Protein AF-X0ZGD3-F1 (afdb_monomer)

Organism: NCBI:txid412755

Secondary structure (DSSP, 8-state):
-TTTS-HHHIIIIISTTSEEE--SSSPTTSTTHHHHHHHHHHTT--TT--HHHHHHHHHHHHHHHHHSTTTTTTEEEETTEEEETTEE-EEEEEEESSSTTTHHHHHHHHHHHHHHTT-EEEEEEE-HHHHHHHHHHS-GGG-S-SEE-------S--S--HHHHHHHH-TTTS-STT-SSSS-----HHHHHHHHHHHTT--SSHHHHHHHHHHHHHHHHHH-SS---EEE-------TTTBSSPPP-BTTTBS-HHHHHT--BTTS---------TT-S--SB--SSSTTBT-SHHHHHHHGGGS--SEEE-TTT--EEESS---S-----EEE-TTS-EEE-SPPPTT-------

InterPro domains:
  IPR000914 Solute-binding protein family 5 domain [PF00496] (4-157)
  IPR039424 Solute-binding protein family 5 [PTHR30290] (1-250)

Nearest PDB structures (foldseek):
  7fi3-assembly4_D  TM=8.092E-01  e=1.825E-10  Thermococcus kodakarensis KOD1
  4pfy-assembly1_A  TM=7.200E-01  e=1.233E-07  Thermotoga maritima MSB8
  4gf8-assembly1_A  TM=6.893E-01  e=2.482E-05  Vibrio cholerae O1 biovar El Tor str. N16961
  8j5r-assembly1_A  TM=7.300E-01  e=9.382E-04  Mycobacterium tuberculosis H37Rv
  4wed-assembly1_A  TM=5.949E-01  e=1.488E-03  Sinorhizobium meliloti 1021

Structure (mmCIF, N/CA/C/O backbone):
data_AF-X0ZGD3-F1
#
_entry.id   AF-X0ZGD3-F1
#
loop_
_atom_site.group_PDB
_atom_site.id
_atom_site.type_symbol
_atom_site.label_atom_id
_atom_site.label_alt_id
_atom_site.label_comp_id
_atom_site.label_asym_id
_atom_site.label_entity_id
_atom_site.label_seq_id
_atom_site.pdbx_PDB_ins_code
_atom_site.Cartn_x
_atom_site.Cartn_y
_atom_site.Cartn_z
_atom_site.occupancy
_atom_site.B_iso_or_equiv
_atom_site.auth_seq_id
_atom_site.auth_comp_id
_atom_site.auth_asym_id
_atom_site.auth_atom_id
_atom_site.pdbx_PDB_model_num
ATOM 1 N N . MET A 1 1 ? -9.660 6.842 10.396 1.00 94.81 1 MET A N 1
ATOM 2 C CA . MET A 1 1 ? -8.286 6.270 10.422 1.00 94.81 1 MET A CA 1
ATOM 3 C C . MET A 1 1 ? -7.237 7.169 9.773 1.00 94.81 1 MET A C 1
ATOM 5 O O . MET A 1 1 ? -6.232 7.417 10.426 1.00 94.81 1 MET A O 1
ATOM 9 N N . ASN A 1 2 ? -7.449 7.686 8.551 1.00 95.81 2 ASN A N 1
ATOM 10 C CA . ASN A 1 2 ? -6.503 8.614 7.902 1.00 95.81 2 ASN A 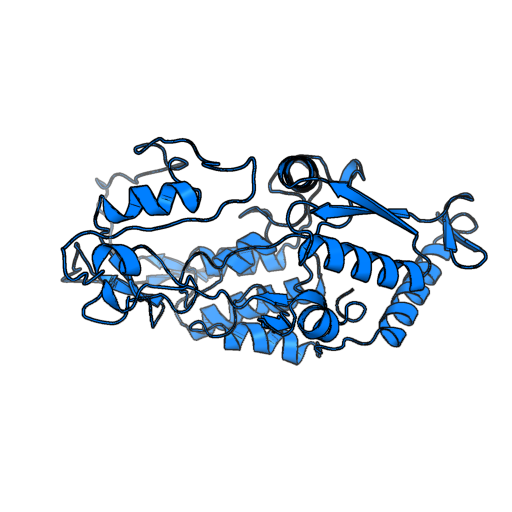CA 1
ATOM 11 C C . ASN A 1 2 ? -6.116 9.818 8.785 1.00 95.81 2 ASN A C 1
ATOM 13 O O . ASN A 1 2 ? -4.933 10.135 8.847 1.00 95.81 2 ASN A O 1
ATOM 17 N N . ASP A 1 3 ? -7.069 10.400 9.521 1.00 97.25 3 ASP A N 1
ATOM 18 C CA . ASP A 1 3 ? -6.809 11.496 10.471 1.00 97.25 3 ASP A CA 1
ATOM 19 C C . ASP A 1 3 ? -6.265 11.018 11.833 1.00 97.25 3 ASP A C 1
ATOM 21 O O . ASP A 1 3 ? -5.647 11.794 12.555 1.00 97.25 3 ASP A O 1
ATOM 25 N N . LEU A 1 4 ? -6.473 9.751 12.207 1.00 98.19 4 LEU A N 1
ATOM 26 C CA . LEU A 1 4 ? -6.062 9.223 13.517 1.00 98.19 4 LEU A CA 1
ATOM 27 C C . LEU A 1 4 ? -4.553 8.940 13.579 1.00 98.19 4 LEU A C 1
ATOM 29 O O . LEU A 1 4 ? -3.938 9.053 14.635 1.00 98.19 4 LEU A O 1
ATOM 33 N N . ILE A 1 5 ? -3.965 8.528 12.455 1.00 98.31 5 ILE A N 1
ATOM 34 C CA . ILE A 1 5 ? -2.565 8.105 12.376 1.00 98.31 5 ILE A CA 1
ATOM 35 C C . ILE A 1 5 ? -1.680 9.316 12.075 1.00 98.31 5 ILE A C 1
ATOM 37 O O . ILE A 1 5 ? -1.737 9.880 10.981 1.00 98.31 5 ILE A O 1
ATOM 41 N N . ASN A 1 6 ? -0.790 9.656 13.008 1.00 98.44 6 ASN A N 1
ATOM 42 C CA . ASN A 1 6 ? 0.257 10.644 12.775 1.00 98.44 6 ASN A CA 1
ATOM 43 C C . ASN A 1 6 ? 1.408 10.000 11.985 1.00 98.44 6 ASN A C 1
ATOM 45 O O . ASN A 1 6 ? 2.307 9.364 12.537 1.00 98.44 6 ASN A O 1
ATOM 49 N N . ARG A 1 7 ? 1.385 10.169 10.664 1.00 98.25 7 ARG A N 1
ATOM 50 C CA . ARG A 1 7 ? 2.413 9.652 9.749 1.00 98.25 7 ARG A CA 1
ATOM 51 C C . ARG A 1 7 ? 3.760 10.321 9.966 1.00 98.25 7 ARG A C 1
ATOM 53 O O . ARG A 1 7 ? 4.791 9.676 9.804 1.00 98.25 7 ARG A O 1
ATOM 60 N N . LYS A 1 8 ? 3.772 11.593 10.371 1.00 98.31 8 LYS A N 1
ATOM 61 C CA . LYS A 1 8 ? 5.008 12.290 10.731 1.00 98.31 8 LYS A CA 1
ATOM 62 C C . LYS A 1 8 ? 5.702 11.620 11.919 1.00 98.31 8 LYS A C 1
ATOM 64 O O . LYS A 1 8 ? 6.906 11.414 11.858 1.00 98.31 8 LYS A O 1
ATOM 69 N N . TYR A 1 9 ? 4.954 11.203 12.940 1.00 98.31 9 TYR A N 1
ATOM 70 C CA . TYR A 1 9 ? 5.490 10.424 14.058 1.00 98.31 9 TYR A CA 1
ATOM 71 C C . TYR A 1 9 ? 6.077 9.089 13.587 1.00 98.31 9 TYR A C 1
ATOM 73 O O . TYR A 1 9 ? 7.189 8.742 13.977 1.00 98.31 9 TYR A O 1
ATOM 81 N N . LEU A 1 10 ? 5.376 8.362 12.706 1.00 98.19 10 LEU A N 1
ATOM 82 C CA . LEU A 1 10 ? 5.909 7.122 12.126 1.00 98.19 10 LEU A CA 1
ATOM 83 C C . LEU A 1 10 ? 7.252 7.365 11.420 1.00 98.19 10 LEU A C 1
ATOM 85 O O . LEU A 1 10 ? 8.207 6.616 11.608 1.00 98.19 10 LEU A O 1
ATOM 89 N N . VAL A 1 11 ? 7.359 8.436 10.638 1.00 97.81 11 VAL A N 1
ATOM 90 C CA . VAL A 1 11 ? 8.597 8.772 9.925 1.00 97.81 11 VAL A CA 1
ATOM 91 C C . VAL A 1 11 ? 9.708 9.190 10.888 1.00 97.81 11 VAL A C 1
ATOM 93 O O . VAL A 1 11 ? 10.813 8.658 10.808 1.00 97.81 11 VAL A O 1
ATOM 96 N N . ASP A 1 12 ? 9.436 10.124 11.795 1.00 97.81 12 ASP A N 1
ATOM 97 C CA . ASP A 1 12 ? 10.457 10.719 12.657 1.00 97.81 12 ASP A CA 1
ATOM 98 C C . ASP A 1 12 ? 10.951 9.728 13.722 1.00 97.81 12 ASP A C 1
ATOM 100 O O . ASP A 1 12 ? 12.156 9.570 13.910 1.00 97.81 12 ASP A O 1
ATOM 104 N N . GLU A 1 13 ? 10.033 9.025 14.390 1.00 97.38 13 GLU A N 1
ATOM 105 C CA . GLU A 1 13 ? 10.332 8.241 15.595 1.00 97.38 13 GLU A CA 1
ATOM 106 C C . GLU A 1 13 ? 10.502 6.743 15.314 1.00 97.38 13 GLU A C 1
ATOM 108 O O . GLU A 1 13 ? 11.267 6.063 16.003 1.00 97.38 13 GLU A O 1
ATOM 113 N N . ILE A 1 14 ? 9.805 6.206 14.305 1.00 96.56 14 ILE A N 1
ATOM 114 C CA . ILE A 1 14 ? 9.881 4.775 13.966 1.00 96.56 14 ILE A CA 1
ATOM 115 C C . ILE A 1 14 ? 10.899 4.541 12.850 1.00 96.56 14 ILE A C 1
ATOM 117 O O . ILE A 1 14 ? 11.786 3.704 13.011 1.00 96.56 14 ILE A O 1
ATOM 121 N N . LEU A 1 15 ? 10.837 5.316 11.762 1.00 95.50 15 LEU A N 1
ATOM 122 C CA . LEU A 1 15 ? 11.812 5.227 10.667 1.00 95.50 15 LEU A CA 1
ATOM 123 C C . LEU A 1 15 ? 13.090 6.047 10.914 1.00 95.50 15 LEU A C 1
ATOM 125 O O . LEU A 1 15 ? 14.025 5.967 10.119 1.00 95.50 15 LEU A O 1
ATOM 129 N N . GLY A 1 16 ? 13.160 6.854 11.979 1.00 95.06 16 GLY A N 1
ATOM 130 C CA . GLY A 1 16 ? 14.332 7.689 12.270 1.00 95.06 16 GLY A CA 1
ATOM 131 C C . GLY A 1 16 ? 14.626 8.729 11.180 1.00 95.06 16 GLY A C 1
ATOM 132 O O . GLY A 1 16 ? 15.786 9.067 10.943 1.00 95.06 16 GLY A O 1
ATOM 133 N N . GLY A 1 17 ? 13.593 9.181 10.464 1.00 94.19 17 GLY A N 1
ATOM 134 C CA . GLY A 1 17 ? 13.687 10.092 9.321 1.00 94.19 17 GLY A CA 1
ATOM 135 C C . GLY A 1 17 ? 14.036 9.428 7.982 1.00 94.19 17 GLY A C 1
ATOM 136 O O . GLY A 1 17 ? 14.151 10.124 6.972 1.00 94.19 17 GLY A O 1
ATOM 137 N N . ALA A 1 18 ? 14.199 8.101 7.929 1.00 92.50 18 ALA A N 1
ATOM 138 C CA . ALA A 1 18 ? 14.537 7.359 6.711 1.00 92.50 18 ALA A CA 1
ATOM 139 C C . ALA A 1 18 ? 13.309 7.085 5.821 1.00 92.50 18 ALA A C 1
ATOM 141 O O . ALA A 1 18 ? 12.928 5.939 5.582 1.00 92.50 18 ALA A O 1
ATOM 142 N N . GLY A 1 19 ? 12.678 8.142 5.313 1.00 93.56 19 GLY A N 1
ATOM 143 C CA . GLY A 1 19 ? 11.489 8.024 4.472 1.00 93.56 19 GLY A CA 1
ATOM 144 C C . GLY A 1 19 ? 10.630 9.278 4.499 1.00 93.56 19 GLY A C 1
ATOM 145 O O . GLY A 1 19 ? 11.130 10.382 4.713 1.00 93.56 19 GLY A O 1
ATOM 146 N N . GLY A 1 20 ? 9.329 9.105 4.295 1.00 96.06 20 GLY A N 1
ATOM 147 C CA . GLY A 1 20 ? 8.357 10.187 4.402 1.00 96.06 20 GLY A CA 1
ATOM 148 C C . GLY A 1 20 ? 6.919 9.682 4.519 1.00 96.06 20 GLY A C 1
ATOM 149 O O . GLY A 1 20 ? 6.667 8.480 4.393 1.00 96.06 20 GLY A O 1
ATOM 150 N N . PRO A 1 21 ? 5.963 10.585 4.801 1.00 96.81 21 PRO A N 1
ATOM 151 C CA . PRO A 1 21 ? 4.560 10.216 4.914 1.00 96.81 21 PRO A CA 1
ATOM 152 C C . PRO A 1 21 ? 4.040 9.743 3.554 1.00 96.81 21 PRO A C 1
ATOM 154 O O . PRO A 1 21 ? 4.312 10.367 2.527 1.00 96.81 21 PRO A O 1
ATOM 157 N N . ALA A 1 22 ? 3.282 8.648 3.551 1.00 96.44 22 ALA A N 1
ATOM 158 C CA . ALA A 1 22 ? 2.610 8.145 2.357 1.00 96.44 22 ALA A CA 1
ATOM 159 C C . ALA A 1 22 ? 1.097 8.305 2.500 1.00 96.44 22 ALA A C 1
ATOM 161 O O . ALA A 1 22 ? 0.535 8.041 3.561 1.00 96.44 22 ALA A O 1
ATOM 162 N N . PHE A 1 23 ? 0.450 8.717 1.413 1.00 96.25 23 PHE A N 1
ATOM 163 C CA . PHE A 1 23 ? -0.996 8.951 1.363 1.00 96.25 23 PHE A CA 1
ATOM 164 C C . PHE A 1 23 ? -1.698 8.162 0.258 1.00 96.25 23 PHE A C 1
ATOM 166 O O . PHE A 1 23 ? -2.920 8.072 0.250 1.00 96.25 23 PHE A O 1
ATOM 173 N N . THR A 1 24 ? -0.927 7.607 -0.674 1.00 95.75 24 THR A N 1
ATOM 174 C CA . THR A 1 24 ? -1.410 6.842 -1.823 1.00 95.75 24 THR A CA 1
ATOM 175 C C . THR A 1 24 ? -0.504 5.629 -2.035 1.00 95.75 24 THR A C 1
ATOM 177 O O . THR A 1 24 ? 0.558 5.528 -1.414 1.00 95.75 24 THR A O 1
ATOM 180 N N . MET A 1 25 ? -0.904 4.730 -2.935 1.00 93.38 25 MET A N 1
ATOM 181 C CA . MET A 1 25 ? -0.081 3.601 -3.386 1.00 93.38 25 MET A CA 1
ATOM 182 C C . MET A 1 25 ? 1.178 4.033 -4.140 1.00 93.38 25 MET A C 1
ATOM 184 O O . MET A 1 25 ? 2.123 3.257 -4.260 1.00 93.38 25 MET A O 1
ATOM 188 N N . ALA A 1 26 ? 1.174 5.241 -4.705 1.00 92.56 26 ALA A N 1
ATOM 189 C CA . ALA A 1 26 ? 2.177 5.663 -5.660 1.00 92.56 26 ALA A CA 1
ATOM 190 C C . ALA A 1 26 ? 3.455 6.091 -4.932 1.00 92.56 26 ALA A C 1
ATOM 192 O O . ALA A 1 26 ? 3.471 7.074 -4.186 1.00 92.56 26 ALA A O 1
ATOM 193 N N . THR A 1 27 ? 4.553 5.372 -5.174 1.00 89.69 27 THR A N 1
ATOM 194 C CA . THR A 1 27 ? 5.845 5.683 -4.554 1.00 89.69 27 THR A CA 1
ATOM 195 C C . THR A 1 27 ? 6.327 7.076 -4.987 1.00 89.69 27 THR A C 1
ATOM 197 O O . THR A 1 27 ? 6.485 7.337 -6.188 1.00 89.69 27 THR A O 1
ATOM 200 N N . PRO A 1 28 ? 6.582 8.001 -4.044 1.00 88.12 28 PRO A N 1
ATOM 201 C CA . PRO A 1 28 ? 7.037 9.343 -4.388 1.00 88.12 28 PRO A CA 1
ATOM 202 C C . PRO A 1 28 ? 8.356 9.340 -5.170 1.00 88.12 28 PRO A C 1
ATOM 204 O O . PRO A 1 28 ? 9.235 8.520 -4.930 1.00 88.12 28 PRO A O 1
ATOM 207 N N . GLY A 1 29 ? 8.502 10.285 -6.101 1.00 87.44 29 GLY A N 1
ATOM 208 C CA . GLY A 1 29 ? 9.737 10.479 -6.873 1.00 87.44 29 GLY A CA 1
ATOM 209 C C . GLY A 1 29 ? 9.835 9.673 -8.171 1.00 87.44 29 GLY A C 1
ATOM 210 O O . GLY A 1 29 ? 10.734 9.936 -8.968 1.00 87.44 29 GLY A O 1
ATOM 211 N N . GLN A 1 30 ? 8.905 8.751 -8.425 1.00 90.81 30 GLN A N 1
ATOM 212 C CA . GLN A 1 30 ? 8.792 8.078 -9.719 1.00 90.81 30 GLN A CA 1
ATOM 213 C C . GLN A 1 30 ? 8.034 8.932 -10.758 1.00 90.81 30 GLN A C 1
ATOM 215 O O . GLN A 1 30 ? 7.273 9.835 -10.384 1.00 90.81 30 GLN A O 1
ATOM 220 N N . PRO A 1 31 ? 8.216 8.677 -12.068 1.00 91.25 31 PRO A N 1
ATOM 221 C CA . PRO A 1 31 ? 7.446 9.348 -13.113 1.00 91.25 31 PRO A CA 1
ATOM 222 C C . PRO A 1 31 ? 5.927 9.259 -12.867 1.00 91.25 31 PRO A C 1
ATOM 224 O O . PRO A 1 31 ? 5.410 8.243 -12.421 1.00 91.25 31 PRO A O 1
ATOM 227 N N . GLY A 1 32 ? 5.196 10.350 -13.108 1.00 91.12 32 GLY A N 1
ATOM 228 C CA . GLY A 1 32 ? 3.731 10.389 -12.974 1.00 91.12 32 GLY A CA 1
ATOM 229 C C . GLY A 1 32 ? 3.169 10.380 -11.541 1.00 91.12 32 GLY A C 1
ATOM 230 O O . GLY A 1 32 ? 2.047 10.847 -11.341 1.00 91.12 32 GLY A O 1
ATOM 231 N N . THR A 1 33 ? 3.926 9.959 -10.517 1.00 93.38 33 THR A N 1
ATOM 232 C CA . THR A 1 33 ? 3.358 9.711 -9.172 1.00 93.38 33 THR A CA 1
ATOM 233 C C . THR A 1 33 ? 2.843 10.952 -8.452 1.00 93.38 33 THR A C 1
ATOM 235 O O . THR A 1 33 ? 1.947 10.866 -7.612 1.00 93.38 33 THR A O 1
ATOM 238 N N . TYR A 1 34 ? 3.331 12.137 -8.827 1.00 94.31 34 TYR A N 1
ATOM 239 C CA . TYR A 1 34 ? 2.827 13.398 -8.287 1.00 94.31 34 TYR A CA 1
ATOM 240 C C . TYR A 1 34 ? 1.321 13.590 -8.540 1.00 94.31 34 TYR A C 1
ATOM 242 O O . TYR A 1 34 ? 0.650 14.157 -7.682 1.00 94.31 34 TYR A O 1
ATOM 250 N N . LYS A 1 35 ? 0.773 13.094 -9.663 1.00 96.44 35 LYS A N 1
ATOM 251 C CA . LYS A 1 35 ? -0.656 13.231 -9.998 1.00 96.44 35 LYS A CA 1
ATOM 252 C C . LYS A 1 35 ? -1.545 12.473 -9.008 1.00 96.44 35 LYS A C 1
ATOM 254 O O . LYS A 1 35 ? -2.525 13.033 -8.529 1.00 96.44 35 LYS A O 1
ATOM 259 N N . TYR A 1 36 ? -1.149 11.261 -8.620 1.00 96.50 36 TYR A N 1
ATOM 260 C CA . TYR A 1 36 ? -1.841 10.483 -7.586 1.00 96.50 36 TYR A CA 1
ATOM 261 C C . TYR A 1 36 ? -1.772 11.179 -6.222 1.00 96.50 36 TYR A C 1
ATOM 263 O O . TYR A 1 36 ? -2.783 11.329 -5.541 1.00 96.50 36 TYR A O 1
ATOM 271 N N . ASN A 1 37 ? -0.604 11.711 -5.849 1.00 95.00 37 ASN A N 1
ATOM 272 C CA . ASN A 1 37 ? -0.444 12.433 -4.583 1.00 95.00 37 ASN A CA 1
ATOM 273 C C . ASN A 1 37 ? -1.279 13.725 -4.509 1.00 95.00 37 ASN A C 1
ATOM 275 O O . ASN A 1 37 ? -1.707 14.120 -3.424 1.00 95.00 37 ASN A O 1
ATOM 279 N N . LEU A 1 38 ? -1.582 14.363 -5.646 1.00 96.38 38 LEU A N 1
ATOM 280 C CA . LEU A 1 38 ? -2.517 15.492 -5.683 1.00 96.38 38 LEU A CA 1
ATOM 281 C C . LEU A 1 38 ? -3.950 15.089 -5.299 1.00 96.38 38 LEU A C 1
ATOM 283 O O . LEU A 1 38 ? -4.685 15.938 -4.801 1.00 96.38 38 LEU A O 1
ATOM 287 N N . VAL A 1 39 ? -4.355 13.827 -5.481 1.00 97.69 39 VAL A N 1
ATOM 288 C CA . VAL A 1 39 ? -5.668 13.335 -5.027 1.00 97.69 39 VAL A CA 1
ATOM 289 C C . VAL A 1 39 ? -5.758 13.410 -3.505 1.00 97.69 39 VAL A C 1
ATOM 291 O O . VAL A 1 39 ? -6.627 14.102 -2.982 1.00 97.69 39 VAL A O 1
ATOM 294 N N . ALA A 1 40 ? -4.793 12.821 -2.796 1.00 95.81 40 ALA A N 1
ATOM 295 C CA . ALA A 1 40 ? -4.717 12.907 -1.338 1.00 95.81 40 ALA A CA 1
ATOM 296 C C . ALA A 1 40 ? -4.653 14.357 -0.821 1.00 95.81 40 ALA A C 1
ATOM 298 O O . ALA A 1 40 ? -5.318 14.697 0.158 1.00 95.81 40 ALA A O 1
ATOM 299 N N . ASN A 1 41 ? -3.912 15.237 -1.508 1.00 94.50 41 ASN A N 1
ATOM 300 C CA . ASN A 1 41 ? -3.855 16.657 -1.149 1.00 94.50 41 ASN A CA 1
ATOM 301 C C . ASN A 1 41 ? -5.224 17.347 -1.279 1.00 94.50 41 ASN A C 1
ATOM 303 O O . ASN A 1 41 ? -5.577 18.157 -0.424 1.00 94.50 41 ASN A O 1
ATOM 307 N N . ARG A 1 42 ? -6.009 17.032 -2.322 1.00 96.75 42 ARG A N 1
ATOM 308 C CA . ARG A 1 42 ? -7.375 17.565 -2.495 1.00 96.75 42 ARG A CA 1
ATOM 309 C C . ARG A 1 42 ? -8.328 17.079 -1.402 1.00 96.75 42 ARG A C 1
ATOM 311 O O . ARG A 1 42 ? -9.204 17.838 -1.003 1.00 96.75 42 ARG A O 1
ATOM 318 N N . LEU A 1 43 ? -8.125 15.860 -0.899 1.00 96.50 43 LEU A N 1
ATOM 319 C CA . LEU A 1 43 ? -8.872 15.301 0.234 1.00 96.50 43 LEU A CA 1
ATOM 320 C C . LEU A 1 43 ? -8.435 15.875 1.593 1.00 96.50 43 LEU A C 1
ATOM 322 O O . LEU A 1 43 ? -9.056 15.583 2.611 1.00 96.50 43 LEU A O 1
ATOM 326 N N . GLY A 1 44 ? -7.396 16.716 1.623 1.00 95.56 44 GLY A N 1
ATOM 327 C CA . GLY A 1 44 ? -6.958 17.416 2.829 1.00 95.56 44 GLY A CA 1
ATOM 328 C C . GLY A 1 44 ? -6.131 16.565 3.791 1.00 95.56 44 GLY A C 1
ATOM 329 O O . GLY A 1 44 ? -6.018 16.927 4.961 1.00 95.56 44 GLY A O 1
ATOM 330 N N . PHE A 1 45 ? -5.544 15.456 3.330 1.00 96.38 45 PHE A N 1
ATOM 331 C CA . PHE A 1 45 ? -4.678 14.637 4.176 1.00 96.38 45 PHE A CA 1
ATOM 332 C C . PHE A 1 45 ? -3.418 15.404 4.589 1.00 96.38 45 PHE A C 1
ATOM 334 O O . PHE A 1 45 ? -2.772 16.067 3.774 1.00 96.38 45 PHE A O 1
ATOM 341 N N . THR A 1 46 ? -3.045 15.283 5.862 1.00 97.06 46 THR A N 1
ATOM 342 C CA . THR A 1 46 ? -1.850 15.914 6.433 1.00 97.06 46 THR A CA 1
ATOM 343 C C . THR A 1 46 ? -0.921 14.866 7.050 1.00 97.06 46 THR A C 1
ATOM 345 O O . THR A 1 46 ? -1.383 13.807 7.487 1.00 97.06 46 THR A O 1
ATOM 348 N N . PRO A 1 47 ? 0.400 15.122 7.114 1.00 97.75 47 PRO A N 1
ATOM 349 C CA . PRO A 1 47 ? 1.339 14.198 7.750 1.00 97.75 47 PRO A CA 1
ATOM 350 C C . PRO A 1 47 ? 1.025 13.927 9.224 1.00 97.75 47 PRO A C 1
ATOM 352 O O . PRO A 1 47 ? 1.191 12.806 9.693 1.00 97.75 47 PRO A O 1
ATOM 355 N N . GLU A 1 48 ? 0.571 14.933 9.963 1.00 98.00 48 GLU A N 1
ATOM 356 C CA . GLU A 1 48 ? 0.279 14.830 11.392 1.00 98.00 48 GLU A CA 1
ATOM 357 C C . GLU A 1 48 ? -1.100 14.225 11.687 1.00 98.00 48 GLU A C 1
ATOM 359 O O . GLU A 1 48 ? -1.343 13.797 12.817 1.00 98.00 48 GLU A O 1
ATOM 364 N N . GLY A 1 49 ? -1.992 14.187 10.691 1.00 96.81 49 GLY A N 1
ATOM 365 C CA . GLY A 1 49 ? -3.405 13.888 10.894 1.00 96.81 49 GLY A CA 1
ATOM 366 C C . GLY A 1 49 ? -4.091 14.926 11.791 1.00 96.81 49 GLY A C 1
ATOM 367 O O . GLY A 1 49 ? -3.638 16.064 11.947 1.00 96.81 49 GLY A O 1
ATOM 368 N N . ASN A 1 50 ? -5.203 14.526 12.399 1.00 97.94 50 ASN A N 1
ATOM 369 C CA . ASN A 1 50 ? -5.920 15.281 13.417 1.00 97.94 50 ASN A CA 1
ATOM 370 C C . ASN A 1 50 ? -6.557 14.307 14.422 1.00 97.94 50 ASN A C 1
ATOM 372 O O . ASN A 1 50 ? -7.738 13.982 14.324 1.00 97.94 50 ASN A O 1
ATOM 376 N N . GLU A 1 51 ? -5.764 13.850 15.401 1.00 98.00 51 GLU A N 1
ATOM 377 C CA . GLU A 1 51 ? -6.190 12.856 16.403 1.00 98.00 51 GLU A CA 1
ATOM 378 C C . GLU A 1 51 ? -7.491 13.257 17.105 1.00 98.00 51 GLU A C 1
ATOM 380 O O . GLU A 1 51 ? -8.387 12.431 17.258 1.00 98.00 51 GLU A O 1
ATOM 385 N N . LYS A 1 52 ? -7.613 14.527 17.509 1.00 98.25 52 LYS A N 1
ATOM 386 C CA . LYS A 1 52 ? -8.799 15.013 18.219 1.00 98.25 52 LYS A CA 1
ATOM 387 C C . LYS A 1 52 ? -10.050 14.853 17.356 1.00 98.25 52 LYS A C 1
ATOM 389 O O . LYS A 1 52 ? -11.011 14.240 17.806 1.00 98.25 52 LYS A O 1
ATOM 394 N N . LYS A 1 53 ? -10.003 15.365 16.124 1.00 97.94 53 LYS A N 1
ATOM 395 C CA . LYS A 1 53 ? -11.105 15.248 15.165 1.00 97.94 53 LYS A CA 1
ATOM 396 C C . LYS A 1 53 ? -11.426 13.779 14.880 1.00 97.94 53 LYS A C 1
ATOM 398 O O . LYS A 1 53 ? -12.585 13.399 14.906 1.00 97.94 53 LYS A O 1
ATOM 403 N N . ALA A 1 54 ? -10.410 12.940 14.681 1.00 98.12 54 ALA A N 1
ATOM 404 C CA . ALA A 1 54 ? -10.613 11.521 14.412 1.00 98.12 54 ALA A CA 1
ATOM 405 C C . ALA A 1 54 ? -11.293 10.788 15.581 1.00 98.12 54 ALA A C 1
ATOM 407 O O . ALA A 1 54 ? -12.156 9.947 15.353 1.00 98.12 54 ALA A O 1
ATOM 408 N N . ILE A 1 55 ? -10.924 11.093 16.831 1.00 98.38 55 ILE A N 1
ATOM 409 C CA . ILE A 1 55 ? -11.575 10.524 18.021 1.00 98.38 55 ILE A CA 1
ATOM 410 C C . ILE A 1 55 ? -13.021 11.020 18.143 1.00 98.38 55 ILE A C 1
ATOM 412 O O . ILE A 1 55 ? -13.897 10.228 18.495 1.00 98.38 55 ILE A O 1
ATOM 416 N N . GLU A 1 56 ? -13.273 12.300 17.856 1.00 98.19 56 GLU A N 1
ATOM 417 C CA . GLU A 1 56 ? -14.623 12.877 17.820 1.00 98.19 56 GLU A CA 1
ATOM 418 C C . GLU A 1 56 ? -15.491 12.153 16.776 1.00 98.19 56 GLU A C 1
ATOM 420 O O . GLU A 1 56 ? -16.515 11.587 17.147 1.00 98.19 56 GLU A O 1
ATOM 425 N N . GLU A 1 57 ? -15.027 12.027 15.530 1.00 98.06 57 GLU A N 1
ATOM 426 C CA . GLU A 1 57 ? -15.744 11.332 14.447 1.00 98.06 57 GLU A CA 1
ATOM 427 C C . GLU A 1 57 ? -15.981 9.839 14.745 1.00 98.06 57 GLU A C 1
ATOM 429 O O . GLU A 1 57 ? -17.073 9.324 14.512 1.00 98.06 57 GLU A O 1
ATOM 434 N N . ILE A 1 58 ? -14.995 9.124 15.307 1.00 97.81 58 ILE A N 1
ATOM 435 C CA . ILE A 1 58 ? -15.182 7.720 15.725 1.00 97.81 58 ILE A CA 1
ATOM 436 C C . ILE A 1 58 ? -16.237 7.624 16.834 1.00 97.81 58 ILE A C 1
ATOM 438 O O . ILE A 1 58 ? -17.047 6.697 16.854 1.00 97.81 58 ILE A O 1
ATOM 442 N N . THR A 1 59 ? -16.227 8.570 17.774 1.00 97.00 59 THR A N 1
ATOM 443 C CA . THR A 1 59 ? -17.196 8.602 18.874 1.00 97.00 59 THR A CA 1
ATOM 444 C C . THR A 1 59 ? -18.603 8.870 18.353 1.00 97.00 59 THR A C 1
ATOM 446 O O . THR A 1 59 ? -19.528 8.178 18.772 1.00 97.00 59 THR A O 1
ATOM 449 N N . GLU A 1 60 ? -18.763 9.825 17.437 1.00 98.06 60 GLU A N 1
ATOM 450 C CA . GLU A 1 60 ? -20.035 10.134 16.777 1.00 98.06 60 GLU A CA 1
ATOM 451 C C . GLU A 1 60 ? -20.561 8.919 16.005 1.00 98.06 60 GLU A C 1
ATOM 453 O O . GLU A 1 60 ? -21.690 8.495 16.242 1.00 98.06 60 GLU A O 1
ATOM 458 N N . ALA A 1 61 ? -19.722 8.261 15.200 1.00 97.62 61 ALA A N 1
ATOM 459 C CA . ALA A 1 61 ? -20.110 7.057 14.463 1.00 97.62 61 ALA A CA 1
ATOM 460 C C . ALA A 1 61 ? -20.575 5.914 15.390 1.00 97.62 61 ALA A C 1
ATOM 462 O O . ALA A 1 61 ? -21.557 5.227 15.107 1.00 97.62 61 ALA A O 1
ATOM 463 N N . LEU A 1 62 ? -19.909 5.713 16.532 1.00 97.56 62 LEU A N 1
ATOM 464 C CA . LEU A 1 62 ? -20.319 4.706 17.518 1.00 97.56 62 LEU A CA 1
ATOM 465 C C . LEU A 1 62 ? -21.602 5.094 18.263 1.00 97.56 62 LEU A C 1
ATOM 467 O O . LEU A 1 62 ? -22.379 4.213 18.629 1.00 97.56 62 LEU A O 1
ATOM 471 N N . GLN A 1 63 ? -21.853 6.387 18.473 1.00 97.06 63 GLN A N 1
ATOM 472 C CA . GLN A 1 63 ? -23.118 6.879 19.025 1.00 97.06 63 GLN A CA 1
ATOM 473 C C . GLN A 1 63 ? -24.275 6.686 18.042 1.00 97.06 63 GLN A C 1
ATOM 475 O O . GLN A 1 63 ? -25.344 6.236 18.454 1.00 97.06 63 GLN A O 1
ATOM 480 N N . GLU A 1 64 ? -24.059 6.978 16.760 1.00 98.06 64 GLU A N 1
ATOM 481 C CA . GLU A 1 64 ? -25.030 6.722 15.694 1.00 98.06 64 GLU A CA 1
ATOM 482 C C . GLU A 1 64 ? -25.354 5.229 15.598 1.00 98.06 64 GLU A C 1
ATOM 484 O O . GLU A 1 64 ? -26.526 4.851 15.628 1.00 98.06 64 GLU A O 1
ATOM 489 N N . ALA A 1 65 ? -24.331 4.369 15.600 1.00 97.62 65 ALA A N 1
ATOM 490 C CA . ALA A 1 65 ? -24.513 2.922 15.645 1.00 97.62 65 ALA A CA 1
ATOM 491 C C . ALA A 1 65 ? -25.284 2.478 16.900 1.00 97.62 65 ALA A C 1
ATOM 493 O O . ALA A 1 65 ? -26.220 1.689 16.806 1.00 97.62 65 ALA A O 1
ATOM 494 N N . ALA A 1 66 ? -24.960 3.014 18.079 1.00 97.50 66 ALA A N 1
ATOM 495 C CA . ALA A 1 66 ? -25.650 2.682 19.328 1.00 97.50 66 ALA A CA 1
ATOM 496 C C . ALA A 1 66 ? -27.130 3.113 19.352 1.00 97.50 66 ALA A C 1
ATOM 498 O O . ALA A 1 66 ? -27.912 2.578 20.143 1.00 97.50 66 ALA A O 1
ATOM 499 N N . ALA A 1 67 ? -27.519 4.073 18.509 1.00 97.19 67 ALA A N 1
ATOM 500 C CA . ALA A 1 67 ? -28.898 4.525 18.363 1.00 97.19 67 ALA A CA 1
ATOM 501 C C . ALA A 1 67 ? -29.742 3.628 17.438 1.00 97.19 67 ALA A C 1
ATOM 503 O O . ALA A 1 67 ? -30.970 3.754 17.440 1.00 97.19 67 ALA A O 1
ATOM 504 N N . LEU A 1 68 ? -29.119 2.723 16.672 1.00 98.00 68 LEU A N 1
ATOM 505 C CA . LEU A 1 68 ? -29.838 1.772 15.826 1.00 98.00 68 LEU A CA 1
ATOM 506 C C . LEU A 1 68 ? -30.692 0.820 16.688 1.00 98.00 68 LEU A C 1
ATOM 508 O O . LEU A 1 68 ? -30.201 0.325 17.709 1.00 98.00 68 LEU A O 1
ATOM 512 N N . PRO A 1 69 ? -31.953 0.526 16.304 1.00 97.50 69 PRO A N 1
ATOM 513 C CA . PRO A 1 69 ? -32.861 -0.307 17.100 1.00 97.50 69 PRO A CA 1
ATOM 514 C C . PRO A 1 69 ? -32.278 -1.664 17.526 1.00 97.50 69 PRO A C 1
ATOM 516 O O . PRO A 1 69 ? -32.537 -2.137 18.629 1.00 97.50 69 PRO A O 1
ATOM 519 N N . GLU A 1 70 ? -31.475 -2.286 16.667 1.00 96.81 70 GLU A N 1
ATOM 520 C CA . GLU A 1 70 ? -30.834 -3.585 16.879 1.00 96.81 70 GLU A CA 1
ATOM 521 C C . GLU A 1 70 ? -29.631 -3.554 17.843 1.00 96.81 70 GLU A C 1
ATOM 523 O O . GLU A 1 70 ? -29.260 -4.596 18.400 1.00 96.81 70 GLU A O 1
ATOM 528 N N . LEU A 1 71 ? -29.034 -2.374 18.056 1.00 97.31 71 LEU A N 1
ATOM 529 C CA . LEU A 1 71 ? -27.880 -2.147 18.934 1.00 97.31 71 LEU A CA 1
ATOM 530 C C . LEU A 1 71 ? -28.243 -1.384 20.213 1.00 97.31 71 LEU A C 1
ATOM 532 O O . LEU A 1 71 ? -27.429 -1.321 21.140 1.00 97.31 71 LEU A O 1
ATOM 536 N N . GLN A 1 72 ? -29.459 -0.842 20.302 1.00 95.44 72 GLN A N 1
ATOM 537 C CA . GLN A 1 72 ? -29.896 -0.029 21.428 1.00 95.44 72 GLN A CA 1
ATOM 538 C C . GLN A 1 72 ? -29.781 -0.788 22.760 1.00 95.44 72 GLN A C 1
ATOM 540 O O . GLN A 1 72 ? -30.360 -1.855 22.958 1.00 95.44 72 GLN A O 1
ATOM 545 N N . GLY A 1 73 ? -29.011 -0.224 23.695 1.00 94.81 73 GLY A N 1
ATOM 546 C CA . GLY A 1 73 ? -28.739 -0.826 25.007 1.00 94.81 73 GLY A CA 1
ATOM 547 C C . GLY A 1 73 ? -27.722 -1.974 24.991 1.00 94.81 73 GLY A C 1
ATOM 548 O O . GLY A 1 73 ? -27.283 -2.392 26.061 1.00 94.81 73 GLY A O 1
ATOM 549 N N . ARG A 1 74 ? -27.317 -2.443 23.805 1.00 97.62 74 ARG A N 1
ATOM 550 C CA . ARG A 1 74 ? -26.279 -3.461 23.605 1.00 97.62 74 ARG A CA 1
ATOM 551 C C . ARG A 1 74 ? -24.925 -2.818 23.359 1.00 97.62 74 ARG A C 1
ATOM 553 O O . ARG A 1 74 ? -23.970 -3.202 24.021 1.00 97.62 74 ARG A O 1
ATOM 560 N N . LEU A 1 75 ? -24.859 -1.828 22.463 1.00 98.12 75 LEU A N 1
ATOM 561 C CA . LEU A 1 75 ? -23.679 -0.994 22.242 1.00 98.12 75 LEU A CA 1
ATOM 562 C C . LEU A 1 75 ? -23.750 0.241 23.144 1.00 98.12 75 LEU A C 1
ATOM 564 O O . LEU A 1 75 ? -24.578 1.127 22.945 1.00 98.12 75 LEU A O 1
ATOM 568 N N . VAL A 1 76 ? -22.899 0.301 24.163 1.00 97.38 76 VAL A N 1
ATOM 569 C CA . VAL A 1 76 ? -22.915 1.370 25.168 1.00 97.38 76 VAL A CA 1
ATOM 570 C C . VAL A 1 76 ? -21.505 1.786 25.559 1.00 97.38 76 VAL A C 1
ATOM 572 O O . VAL A 1 76 ? -20.604 0.959 25.680 1.00 97.38 76 VAL A O 1
ATOM 575 N N . LYS A 1 77 ? -21.308 3.080 25.817 1.00 96.19 77 LYS A N 1
ATOM 576 C CA . LYS A 1 77 ? -20.062 3.573 26.406 1.00 96.19 77 LYS A CA 1
ATOM 577 C C . LYS A 1 77 ? -20.048 3.272 27.907 1.00 96.19 77 LYS A C 1
ATOM 579 O O . LYS A 1 77 ? -20.939 3.714 28.631 1.00 96.19 77 LYS A O 1
ATOM 584 N N . GLN A 1 78 ? -19.037 2.549 28.386 1.00 93.81 78 GLN A N 1
ATOM 585 C CA . GLN A 1 78 ? -18.849 2.233 29.804 1.00 93.81 78 GLN A CA 1
ATOM 586 C C . GLN A 1 78 ? -17.389 2.459 30.207 1.00 93.81 78 GLN A C 1
ATOM 588 O O . GLN A 1 78 ? -16.483 1.728 29.808 1.00 93.81 78 GLN A O 1
ATOM 593 N N . GLY A 1 79 ? -17.158 3.487 31.025 1.00 92.19 79 GLY A N 1
ATOM 594 C CA . GLY A 1 79 ? -15.803 3.925 31.350 1.00 92.19 79 GLY A CA 1
ATOM 595 C C . GLY A 1 79 ? -15.054 4.363 30.090 1.00 92.19 79 GLY A C 1
ATOM 596 O O . GLY A 1 79 ? -15.571 5.142 29.289 1.00 92.19 79 GLY A O 1
ATOM 597 N N . GLU A 1 80 ? -13.838 3.853 29.913 1.00 93.31 80 GLU A N 1
ATOM 598 C CA . GLU A 1 80 ? -12.984 4.189 28.769 1.00 93.31 80 GLU A CA 1
ATOM 599 C C . GLU A 1 80 ? -13.390 3.452 27.482 1.00 93.31 80 GLU A C 1
ATOM 601 O O . GLU A 1 80 ? -13.108 3.937 26.386 1.00 93.31 80 GLU A O 1
ATOM 606 N N . TRP A 1 81 ? -14.123 2.338 27.583 1.00 97.75 81 TRP A N 1
ATOM 607 C CA . TRP A 1 81 ? -14.422 1.452 26.456 1.00 97.75 81 TRP A CA 1
ATOM 608 C C . TRP A 1 81 ? -15.857 1.594 25.952 1.00 97.75 81 TRP A C 1
ATOM 610 O O . TRP A 1 81 ? -16.790 1.919 26.690 1.00 97.75 81 TRP A O 1
ATOM 620 N N . TRP A 1 82 ? -16.033 1.357 24.660 1.00 98.25 82 TRP A N 1
ATOM 621 C CA . TRP A 1 82 ? -17.315 0.959 24.099 1.00 98.25 82 TRP A CA 1
ATOM 622 C C . TRP A 1 82 ? -17.505 -0.534 24.336 1.00 98.25 82 TRP A C 1
ATOM 624 O O . TRP A 1 82 ? -16.593 -1.310 24.066 1.00 98.25 82 TRP A O 1
ATOM 634 N N . ASN A 1 83 ? -18.675 -0.925 24.831 1.00 98.19 83 ASN A N 1
ATOM 635 C CA . ASN A 1 83 ? -19.027 -2.313 25.092 1.00 98.19 83 ASN A CA 1
ATOM 636 C C . ASN A 1 83 ? -20.207 -2.729 24.217 1.00 98.19 83 ASN A C 1
ATOM 638 O O . ASN A 1 83 ? -21.151 -1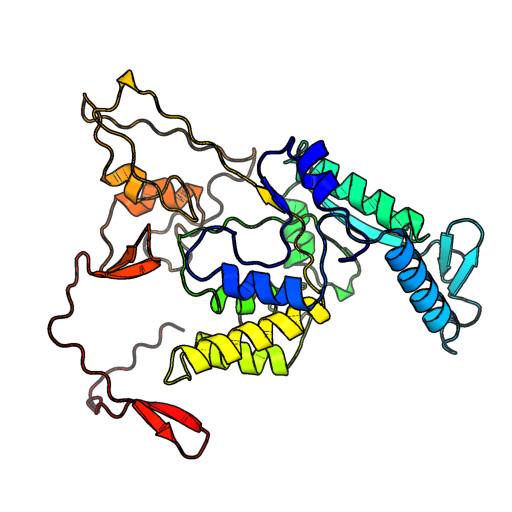.958 24.069 1.00 98.19 83 ASN A O 1
ATOM 642 N N . PHE A 1 84 ? -20.160 -3.949 23.693 1.00 97.62 84 PHE A N 1
ATOM 643 C CA . PHE A 1 84 ? -21.256 -4.640 23.028 1.00 97.62 84 PHE A CA 1
ATOM 644 C C . PHE A 1 84 ? -21.660 -5.856 23.873 1.00 97.62 84 PHE A C 1
ATOM 646 O O . PHE A 1 84 ? -20.823 -6.703 24.170 1.00 97.62 84 PHE A O 1
ATOM 653 N N . ASP A 1 85 ? -22.918 -5.920 24.316 1.00 97.12 85 ASP A N 1
ATOM 654 C CA . ASP A 1 85 ? -23.441 -6.979 25.202 1.00 97.12 85 ASP A CA 1
ATOM 655 C C . ASP A 1 85 ? -22.612 -7.192 26.488 1.00 97.12 85 ASP A C 1
ATOM 657 O O . ASP A 1 85 ? -22.492 -8.297 27.013 1.00 97.12 85 ASP A O 1
ATOM 661 N N . GLY A 1 86 ? -22.059 -6.101 27.025 1.00 96.12 86 GLY A N 1
ATOM 662 C CA . GLY A 1 86 ? -21.264 -6.106 28.258 1.00 96.12 86 GLY A CA 1
ATOM 663 C C . GLY A 1 86 ? -19.771 -6.386 28.068 1.00 96.12 86 GLY A C 1
ATOM 664 O O . GLY A 1 86 ? -19.020 -6.223 29.026 1.00 96.12 86 GLY A O 1
ATOM 665 N N . GLU A 1 87 ? -19.326 -6.716 26.854 1.00 97.19 87 GLU A N 1
ATOM 666 C CA . GLU A 1 87 ? -17.916 -6.963 26.529 1.00 97.19 87 GLU A CA 1
ATOM 667 C C . GLU A 1 87 ? -17.317 -5.813 25.703 1.00 97.19 87 GLU A C 1
ATOM 669 O O . GLU A 1 87 ? -18.010 -5.265 24.845 1.00 97.19 87 GLU A O 1
ATOM 674 N N . PRO A 1 88 ? -16.035 -5.444 25.891 1.00 97.75 88 PRO A N 1
ATOM 675 C CA . PRO A 1 88 ? -15.387 -4.415 25.082 1.00 97.75 88 PRO A CA 1
ATOM 676 C C . PRO A 1 88 ? -15.433 -4.707 23.585 1.00 97.75 88 PRO A C 1
ATOM 678 O O . PRO A 1 88 ? -15.006 -5.774 23.134 1.00 97.75 88 PRO A O 1
ATOM 681 N N . VAL A 1 89 ? -15.865 -3.714 22.804 1.00 97.94 89 VAL A N 1
ATOM 682 C CA . VAL A 1 89 ? -15.727 -3.714 21.346 1.00 97.94 89 VAL A CA 1
ATOM 683 C C . VAL A 1 89 ? -14.243 -3.853 21.034 1.00 97.94 89 VAL A C 1
ATOM 685 O O . VAL A 1 89 ? -13.445 -2.973 21.362 1.00 97.94 89 VAL A O 1
ATOM 688 N N . THR A 1 90 ? -13.884 -4.993 20.448 1.00 97.62 90 THR A N 1
ATOM 689 C CA . THR A 1 90 ? -12.496 -5.397 20.232 1.00 97.62 90 THR A CA 1
ATOM 690 C C . THR A 1 90 ? -12.250 -5.655 18.755 1.00 97.62 90 THR A C 1
ATOM 692 O O . THR A 1 90 ? -13.052 -6.317 18.096 1.00 97.62 90 THR A O 1
ATOM 695 N N . ILE A 1 91 ? -11.125 -5.155 18.250 1.00 97.62 91 ILE A N 1
ATOM 696 C CA . ILE A 1 91 ? -10.620 -5.478 16.914 1.00 97.62 91 ILE A CA 1
ATOM 697 C C . ILE A 1 91 ? -9.327 -6.292 17.008 1.00 97.62 91 ILE A C 1
ATOM 699 O O . ILE A 1 91 ? -8.494 -6.059 17.884 1.00 97.62 91 ILE A O 1
ATOM 703 N N . ASN A 1 92 ? -9.150 -7.223 16.077 1.00 98.25 92 ASN A N 1
ATOM 704 C CA . ASN A 1 92 ? -7.959 -8.047 15.921 1.00 98.25 92 ASN A CA 1
ATOM 705 C C . ASN A 1 92 ? -6.981 -7.361 14.958 1.00 98.25 92 ASN A C 1
ATOM 707 O O . ASN A 1 92 ? -7.271 -7.200 13.768 1.00 98.25 92 ASN A O 1
ATOM 711 N N . PHE A 1 93 ? -5.814 -6.960 15.460 1.00 98.44 93 PHE A N 1
ATOM 712 C CA . PHE A 1 93 ? -4.781 -6.295 14.669 1.00 98.44 93 PHE A CA 1
ATOM 713 C C . PHE A 1 93 ? -3.571 -7.212 14.495 1.00 98.44 93 PHE A C 1
ATOM 715 O O . PHE A 1 93 ? -2.826 -7.475 15.439 1.00 98.44 93 PHE A O 1
ATOM 722 N N . LEU A 1 94 ? -3.365 -7.682 13.265 1.00 98.12 94 LEU A N 1
ATOM 723 C CA . LEU A 1 94 ? -2.214 -8.486 12.870 1.00 98.12 94 LEU A CA 1
ATOM 724 C C . LEU A 1 94 ? -0.965 -7.604 12.761 1.00 98.12 94 LEU A C 1
ATOM 726 O O . LEU A 1 94 ? -0.884 -6.729 11.897 1.00 98.12 94 LEU A O 1
ATOM 730 N N . ILE A 1 95 ? 0.018 -7.844 13.628 1.00 98.31 95 ILE A N 1
ATOM 731 C CA . ILE A 1 95 ? 1.227 -7.023 13.750 1.00 98.31 95 ILE A CA 1
ATOM 732 C C . ILE A 1 95 ? 2.456 -7.896 13.502 1.00 98.31 95 ILE A C 1
ATOM 734 O O . ILE A 1 95 ? 2.706 -8.866 14.218 1.00 98.31 95 ILE A O 1
ATOM 738 N N . ARG A 1 96 ? 3.241 -7.525 12.488 1.00 94.50 96 ARG A N 1
ATOM 739 C CA . ARG A 1 96 ? 4.424 -8.268 12.027 1.00 94.50 96 ARG A CA 1
ATOM 740 C C . ARG A 1 96 ? 5.607 -8.120 12.982 1.00 94.50 96 ARG A C 1
ATOM 742 O O . ARG A 1 96 ? 6.128 -7.020 13.142 1.00 94.50 96 ARG A O 1
ATOM 749 N N . VAL A 1 97 ? 6.077 -9.227 13.563 1.00 93.38 97 VAL A N 1
ATOM 750 C CA . VAL A 1 97 ? 7.219 -9.231 14.508 1.00 93.38 97 VAL A CA 1
ATOM 751 C C . VAL A 1 97 ? 8.586 -9.443 13.856 1.00 93.38 97 VAL A C 1
ATOM 753 O O . VAL A 1 97 ? 9.610 -9.200 14.489 1.00 93.38 97 VAL A O 1
ATOM 756 N N . ASP A 1 98 ? 8.630 -9.887 12.599 1.00 88.38 98 ASP A N 1
ATOM 757 C CA . ASP A 1 98 ? 9.876 -10.054 11.838 1.00 88.38 98 ASP A CA 1
ATOM 758 C C . ASP A 1 98 ? 10.470 -8.720 11.346 1.00 88.38 98 ASP A C 1
ATOM 760 O O . ASP A 1 98 ? 11.612 -8.685 10.893 1.00 88.38 98 ASP A O 1
ATOM 764 N N . ASP A 1 99 ? 9.732 -7.622 11.524 1.00 89.88 99 ASP A N 1
ATOM 765 C CA . ASP A 1 99 ? 10.197 -6.242 11.383 1.00 89.88 99 ASP A CA 1
ATOM 766 C C . ASP A 1 99 ? 9.997 -5.480 12.715 1.00 89.88 99 ASP A C 1
ATOM 768 O O . ASP A 1 99 ? 9.057 -4.693 12.875 1.00 89.88 99 ASP A O 1
ATOM 772 N N . PRO A 1 100 ? 10.857 -5.741 13.722 1.00 92.62 100 PRO A N 1
ATOM 773 C CA . PRO A 1 100 ? 10.685 -5.211 15.074 1.00 92.62 100 PRO A CA 1
ATOM 774 C C . PRO A 1 100 ? 10.945 -3.702 15.183 1.00 92.62 100 PRO A C 1
ATOM 776 O O . PRO A 1 100 ? 10.590 -3.098 16.194 1.00 92.62 100 PRO A O 1
ATOM 779 N N . GLN A 1 101 ? 11.610 -3.093 14.195 1.00 91.94 101 GLN A N 1
ATOM 780 C CA . GLN A 1 101 ? 11.917 -1.659 14.200 1.00 91.94 101 GLN A CA 1
ATOM 781 C C . GLN A 1 101 ? 10.947 -0.838 13.348 1.00 91.94 101 GLN A C 1
ATOM 783 O O . GLN A 1 101 ? 10.776 0.332 13.661 1.00 91.94 101 GLN A O 1
ATOM 788 N N . GLY A 1 102 ? 10.295 -1.433 12.345 1.00 93.75 102 GLY A N 1
ATOM 789 C CA . GLY A 1 102 ? 9.229 -0.811 11.563 1.00 93.75 102 GLY A CA 1
ATOM 790 C C . GLY A 1 102 ? 7.846 -1.272 12.018 1.00 93.75 102 GLY A C 1
ATOM 791 O O . GLY A 1 102 ? 7.292 -0.755 12.993 1.00 93.75 102 GLY A O 1
ATOM 792 N N . ARG A 1 103 ? 7.293 -2.270 11.319 1.00 94.06 103 ARG A N 1
ATOM 793 C CA . ARG A 1 103 ? 5.887 -2.708 11.439 1.00 94.06 103 ARG A CA 1
ATOM 794 C C . ARG A 1 103 ? 5.444 -3.056 12.857 1.00 94.06 103 ARG A C 1
ATOM 796 O O . ARG A 1 103 ? 4.310 -2.759 13.224 1.00 94.06 103 ARG A O 1
ATOM 803 N N . MET A 1 104 ? 6.309 -3.653 13.679 1.00 96.44 104 MET A N 1
ATOM 804 C CA . MET A 1 104 ? 5.942 -3.965 15.064 1.00 96.44 104 MET A CA 1
ATOM 805 C C . MET A 1 104 ? 5.655 -2.695 15.876 1.00 96.44 104 MET A C 1
ATOM 807 O O . MET A 1 104 ? 4.636 -2.618 16.565 1.00 96.44 104 MET A O 1
ATOM 811 N N . LYS A 1 105 ? 6.541 -1.694 15.795 1.00 97.81 105 LYS A N 1
ATOM 812 C CA . LYS A 1 105 ? 6.376 -0.416 16.502 1.00 97.81 105 LYS A CA 1
ATOM 813 C C . LYS A 1 105 ? 5.208 0.382 15.936 1.00 97.81 105 LYS A C 1
ATOM 815 O O . LYS A 1 105 ? 4.446 0.962 16.704 1.00 97.81 105 LYS A O 1
ATOM 820 N N . GLU A 1 106 ? 5.047 0.380 14.615 1.00 97.81 106 GLU A N 1
ATOM 821 C CA . GLU A 1 106 ? 3.900 0.990 13.942 1.00 97.81 106 GLU A CA 1
ATOM 822 C C . GLU A 1 106 ? 2.584 0.395 14.456 1.00 97.81 106 GLU A C 1
ATOM 824 O O . GLU A 1 106 ? 1.718 1.130 14.927 1.00 97.81 106 GLU A O 1
ATOM 829 N N . GLY A 1 107 ? 2.459 -0.936 14.450 1.00 98.19 107 GLY A N 1
ATOM 830 C CA . GLY A 1 107 ? 1.274 -1.634 14.940 1.00 98.19 107 GLY A CA 1
ATOM 831 C C . GLY A 1 107 ? 0.974 -1.315 16.403 1.00 98.19 107 GLY A C 1
ATOM 832 O O . GLY A 1 107 ? -0.180 -1.076 16.759 1.00 98.19 107 GLY A O 1
ATOM 833 N N . GLN A 1 108 ? 2.000 -1.232 17.255 1.00 98.44 108 GLN A N 1
ATOM 834 C CA . GLN A 1 108 ? 1.846 -0.811 18.652 1.00 98.44 108 GLN A CA 1
ATOM 835 C C . GLN A 1 108 ? 1.325 0.625 18.775 1.00 98.44 108 GLN A C 1
ATOM 837 O O . GLN A 1 108 ? 0.365 0.854 19.513 1.00 98.44 108 GLN A O 1
ATOM 842 N N . TYR A 1 109 ? 1.921 1.568 18.040 1.00 98.50 109 TYR A N 1
ATOM 843 C CA . TYR A 1 109 ? 1.503 2.968 18.022 1.00 98.50 109 TYR A CA 1
ATOM 844 C C . TYR A 1 109 ? 0.050 3.114 17.555 1.00 98.50 109 TYR A C 1
ATOM 846 O O . TYR A 1 109 ? -0.764 3.699 18.273 1.00 98.50 109 TYR A O 1
ATOM 854 N N . VAL A 1 110 ? -0.292 2.532 16.401 1.00 98.56 110 VAL A N 1
ATOM 855 C CA . VAL A 1 110 ? -1.643 2.596 15.824 1.00 98.56 110 VAL A CA 1
ATOM 856 C C . VAL A 1 110 ? -2.661 1.945 16.760 1.00 98.56 110 VAL A C 1
ATOM 858 O O . VAL A 1 110 ? -3.715 2.532 16.996 1.00 98.56 110 VAL A O 1
ATOM 861 N N . SER A 1 111 ? -2.328 0.805 17.379 1.00 98.69 111 SER A N 1
ATOM 862 C CA . SER A 1 111 ? -3.191 0.178 18.393 1.00 98.69 111 SER A CA 1
ATOM 863 C C . SER A 1 111 ? -3.508 1.145 19.531 1.00 98.69 111 SER A C 1
ATOM 865 O O . SER A 1 111 ? -4.662 1.306 19.911 1.00 98.69 111 SER A O 1
ATOM 867 N N . SER A 1 112 ? -2.492 1.843 20.042 1.00 98.50 112 SER A N 1
ATOM 868 C CA . SER A 1 112 ? -2.683 2.832 21.099 1.00 98.50 112 SER A CA 1
ATOM 869 C C . SER A 1 112 ? -3.483 4.053 20.646 1.00 98.50 112 SER A C 1
ATOM 871 O O . SER A 1 112 ? -4.175 4.631 21.474 1.00 98.50 112 SER A O 1
ATOM 873 N N . GLN A 1 113 ? -3.431 4.460 19.371 1.00 98.38 113 GLN A N 1
ATOM 874 C CA . GLN A 1 113 ? -4.308 5.537 18.885 1.00 98.38 113 GLN A CA 1
ATOM 875 C C . GLN A 1 113 ? -5.774 5.088 18.830 1.00 98.38 113 GLN A C 1
ATOM 877 O O . GLN A 1 113 ? -6.656 5.839 19.234 1.00 98.38 113 GLN A O 1
ATOM 882 N N . ILE A 1 114 ? -6.038 3.858 18.380 1.00 98.50 114 ILE A N 1
ATOM 883 C CA . ILE A 1 114 ? -7.396 3.290 18.323 1.00 98.50 114 ILE A CA 1
ATOM 884 C C . ILE A 1 114 ? -7.987 3.157 19.733 1.00 98.50 114 ILE A C 1
ATOM 886 O O . ILE A 1 114 ? -9.138 3.527 19.963 1.00 98.50 114 ILE A O 1
ATOM 890 N N . GLU A 1 115 ? -7.184 2.719 20.703 1.00 98.56 115 GLU A N 1
ATOM 891 C CA . GLU A 1 115 ? -7.619 2.590 22.098 1.00 98.56 115 GLU A CA 1
ATOM 892 C C . GLU A 1 115 ? -8.022 3.927 22.734 1.00 98.56 115 GLU A C 1
ATOM 894 O O . GLU A 1 115 ? -8.930 3.946 23.563 1.00 98.56 115 GLU A O 1
ATOM 899 N N . LYS A 1 116 ? -7.450 5.062 22.302 1.00 97.88 116 LYS A N 1
ATOM 900 C CA . LYS A 1 116 ? -7.894 6.397 22.749 1.00 97.88 116 LYS A CA 1
ATOM 901 C C . LYS A 1 116 ? -9.328 6.728 22.322 1.00 97.88 116 LYS A C 1
ATOM 903 O O . LYS A 1 116 ? -9.991 7.503 23.005 1.00 97.88 116 LYS A O 1
ATOM 908 N N . ALA A 1 117 ? -9.823 6.134 21.233 1.00 96.62 117 ALA A N 1
ATOM 909 C CA . ALA A 1 117 ? -11.229 6.237 20.831 1.00 96.62 117 ALA A CA 1
ATOM 910 C C . ALA A 1 117 ? -12.145 5.277 21.626 1.00 96.62 117 ALA A C 1
ATOM 912 O O . ALA A 1 117 ? -13.369 5.276 21.476 1.00 96.62 117 ALA A O 1
ATOM 913 N N . GLY A 1 118 ? -11.565 4.469 22.518 1.00 97.62 118 GLY A N 1
ATOM 914 C CA . GLY A 1 118 ? -12.270 3.518 23.365 1.00 97.62 118 GLY A CA 1
ATOM 915 C C . GLY A 1 118 ? -12.709 2.248 22.651 1.00 97.62 118 GLY A C 1
ATOM 916 O O . GLY A 1 118 ? -13.712 1.658 23.049 1.00 97.62 118 GLY A O 1
ATOM 917 N N . ILE A 1 119 ? -11.974 1.840 21.617 1.00 98.44 119 ILE A N 1
ATOM 918 C CA . ILE A 1 119 ? -12.079 0.525 20.976 1.00 98.44 119 ILE A CA 1
ATOM 919 C C . ILE A 1 119 ? -10.869 -0.295 21.418 1.00 98.44 119 ILE A C 1
ATOM 921 O O . ILE A 1 119 ? -9.731 0.146 21.260 1.00 98.44 119 ILE A O 1
ATOM 925 N N . LYS A 1 120 ? -11.093 -1.484 21.975 1.00 98.31 120 LYS A N 1
ATOM 926 C CA . LYS A 1 120 ? -10.005 -2.354 22.427 1.00 98.31 120 LYS A CA 1
ATOM 927 C C . LYS A 1 120 ? -9.290 -2.969 21.223 1.00 98.31 120 LYS A C 1
ATOM 929 O O . LYS A 1 120 ? -9.929 -3.358 20.247 1.00 98.31 120 LYS A O 1
ATOM 934 N N . VAL A 1 121 ? -7.968 -3.106 21.303 1.00 98.56 121 VAL A N 1
ATOM 935 C CA . VAL A 1 121 ? -7.176 -3.752 20.248 1.00 98.56 121 VAL A CA 1
ATOM 936 C C . VAL A 1 121 ? -6.506 -5.012 20.778 1.00 98.56 121 VAL A C 1
ATOM 938 O O . VAL A 1 121 ? -5.636 -4.954 21.650 1.00 98.56 121 VAL A O 1
ATOM 941 N N . GLU A 1 122 ? -6.875 -6.155 20.206 1.00 98.38 122 GLU A N 1
ATOM 942 C CA . GLU A 1 122 ? -6.134 -7.400 20.363 1.00 98.38 122 GLU A CA 1
ATOM 943 C C . GLU A 1 122 ? -4.915 -7.365 19.432 1.00 98.38 122 GLU A C 1
ATOM 945 O O . GLU A 1 122 ? -5.027 -7.396 18.205 1.00 98.38 122 GLU A O 1
ATOM 950 N N . ARG A 1 123 ? -3.726 -7.239 20.027 1.00 98.50 123 ARG A N 1
ATOM 951 C CA . ARG A 1 123 ? -2.453 -7.107 19.307 1.00 98.50 123 ARG A CA 1
ATOM 952 C C . ARG A 1 123 ? -1.913 -8.491 18.952 1.00 98.50 123 ARG A C 1
ATOM 954 O O . ARG A 1 123 ? -1.155 -9.091 19.714 1.00 98.50 123 ARG A O 1
ATOM 961 N N . CYS A 1 124 ? -2.264 -8.989 17.775 1.00 98.19 124 CYS A N 1
ATOM 962 C CA . CYS A 1 124 ? -1.819 -10.278 17.260 1.00 98.19 124 CYS A CA 1
ATOM 963 C C . CYS A 1 124 ? -0.366 -10.194 16.745 1.00 98.19 124 CYS A C 1
ATOM 965 O O . CYS A 1 124 ? -0.124 -10.024 15.551 1.00 98.19 124 CYS A O 1
ATOM 967 N N . LEU A 1 125 ? 0.609 -10.288 17.659 1.00 97.75 125 LEU A N 1
ATOM 968 C CA . LEU A 1 125 ? 2.050 -10.231 17.367 1.00 97.75 125 LEU A CA 1
ATOM 969 C C . LEU A 1 125 ? 2.545 -11.525 16.694 1.00 97.75 125 LEU A C 1
ATOM 971 O O . LEU A 1 125 ? 2.956 -12.463 17.384 1.00 97.75 125 LEU A O 1
ATOM 975 N N . TRP A 1 126 ? 2.510 -11.592 15.363 1.00 95.12 126 TRP A N 1
ATOM 976 C CA . TRP A 1 126 ? 2.797 -12.806 14.586 1.00 95.12 126 TRP A CA 1
ATOM 977 C C . TRP A 1 126 ? 3.853 -12.584 13.495 1.00 95.12 126 TRP A C 1
ATOM 979 O O . TRP A 1 126 ? 4.173 -11.456 13.118 1.00 95.12 126 TRP A O 1
ATOM 989 N N . ASP A 1 127 ? 4.439 -13.678 13.005 1.00 91.19 127 ASP A N 1
ATOM 990 C CA . ASP A 1 127 ? 5.346 -13.645 11.857 1.00 91.19 127 ASP A CA 1
ATOM 991 C C . ASP A 1 127 ? 4.603 -13.413 10.527 1.00 91.19 127 ASP A C 1
ATOM 993 O O . ASP A 1 127 ? 3.372 -13.470 10.443 1.00 91.19 127 ASP A O 1
ATOM 997 N N . ARG A 1 128 ? 5.379 -13.158 9.466 1.00 87.75 128 ARG A N 1
ATOM 998 C CA . ARG A 1 128 ? 4.880 -12.940 8.102 1.00 87.75 128 ARG A CA 1
ATOM 999 C C . ARG A 1 128 ? 3.923 -14.007 7.609 1.00 87.75 128 ARG A C 1
ATOM 1001 O O . ARG A 1 128 ? 2.903 -13.646 7.029 1.00 87.75 128 ARG A O 1
ATOM 1008 N N . VAL A 1 129 ? 4.290 -15.276 7.763 1.00 88.19 129 VAL A N 1
ATOM 1009 C CA . VAL A 1 129 ? 3.567 -16.394 7.154 1.00 88.19 129 VAL A CA 1
ATOM 1010 C C . VAL A 1 129 ? 2.178 -16.452 7.760 1.00 88.19 129 VAL A C 1
ATOM 1012 O O . VAL A 1 129 ? 1.192 -16.361 7.036 1.00 88.19 129 VAL A O 1
ATOM 1015 N N . LYS A 1 130 ? 2.100 -16.448 9.093 1.00 92.75 130 LYS A N 1
ATOM 1016 C CA . LYS A 1 130 ? 0.818 -16.487 9.793 1.00 92.75 130 LYS A CA 1
ATOM 1017 C C . LYS A 1 130 ? -0.050 -15.259 9.508 1.00 92.75 130 LYS A C 1
ATOM 1019 O O . LYS A 1 130 ? -1.262 -15.401 9.338 1.00 92.75 130 LYS A O 1
ATOM 1024 N N . CYS A 1 131 ? 0.539 -14.061 9.455 1.00 92.81 131 CYS A N 1
ATOM 1025 C CA . CYS A 1 131 ? -0.211 -12.855 9.099 1.00 92.81 131 CYS A CA 1
ATOM 1026 C C . CYS A 1 131 ? -0.805 -12.955 7.690 1.00 92.81 131 CYS A C 1
ATOM 1028 O O . CYS A 1 131 ? -1.994 -12.705 7.545 1.00 92.81 131 CYS A O 1
ATOM 1030 N N . ILE A 1 132 ? -0.015 -13.359 6.687 1.00 88.88 132 ILE A N 1
ATOM 1031 C CA . ILE A 1 132 ? -0.475 -13.497 5.296 1.00 88.88 132 ILE A CA 1
ATOM 1032 C C . ILE A 1 132 ? -1.554 -14.577 5.174 1.00 88.88 132 ILE A C 1
ATOM 1034 O O . ILE A 1 132 ? -2.600 -14.318 4.586 1.00 88.88 132 ILE A O 1
ATOM 1038 N N . GLU A 1 133 ? -1.336 -15.761 5.754 1.00 89.19 133 GLU A N 1
ATOM 1039 C CA . GLU A 1 133 ? -2.332 -16.843 5.772 1.00 89.19 133 GLU A CA 1
ATOM 1040 C C . GLU A 1 133 ? -3.661 -16.373 6.371 1.00 89.19 133 GLU A C 1
ATOM 1042 O O . GLU A 1 133 ? -4.734 -16.680 5.855 1.00 89.19 133 GLU A O 1
ATOM 1047 N N . THR A 1 134 ? -3.600 -15.568 7.432 1.00 92.12 134 THR A N 1
ATOM 1048 C CA . THR A 1 134 ? -4.804 -15.041 8.073 1.00 92.12 134 THR A CA 1
ATOM 1049 C C . THR A 1 134 ? -5.449 -13.931 7.239 1.00 92.12 134 THR A C 1
ATOM 1051 O O . THR A 1 134 ? -6.647 -13.997 6.990 1.00 92.12 134 THR A O 1
ATOM 1054 N N . SER A 1 135 ? -4.695 -12.928 6.783 1.00 90.25 135 SER A N 1
ATOM 1055 C CA . SER A 1 135 ? -5.268 -11.744 6.130 1.00 90.25 135 SER A CA 1
ATOM 1056 C C . SER A 1 135 ? -5.740 -11.991 4.698 1.00 90.25 135 SER A C 1
ATOM 1058 O O . SER A 1 135 ? -6.704 -11.372 4.268 1.00 90.25 135 SER A O 1
ATOM 1060 N N . TYR A 1 136 ? -5.060 -12.865 3.952 1.00 87.12 136 TYR A N 1
ATOM 1061 C CA . TYR A 1 136 ? -5.339 -13.081 2.528 1.00 87.12 136 TYR A CA 1
ATOM 1062 C C . TYR A 1 136 ? -6.096 -14.372 2.232 1.00 87.12 136 TYR A C 1
ATOM 1064 O O . TYR A 1 136 ? -6.771 -14.453 1.211 1.00 87.12 136 TYR A O 1
ATOM 1072 N N . TYR A 1 137 ? -5.987 -15.387 3.093 1.00 87.38 137 TYR A N 1
ATOM 1073 C CA . TYR A 1 137 ? -6.517 -16.717 2.780 1.00 87.38 137 TYR A CA 1
ATOM 1074 C C . TYR A 1 137 ? -7.653 -17.174 3.698 1.00 87.38 137 TYR A C 1
ATOM 1076 O O . TYR A 1 137 ? -8.355 -18.122 3.337 1.00 87.38 137 TYR A O 1
ATOM 1084 N N . SER A 1 138 ? -7.889 -16.499 4.829 1.00 90.38 138 SER A N 1
ATOM 1085 C CA . SER A 1 138 ? -9.102 -16.707 5.632 1.00 90.38 138 SER A CA 1
ATOM 1086 C C . SER A 1 138 ? -10.263 -15.840 5.141 1.00 90.38 138 SER A C 1
ATOM 1088 O O . SER A 1 138 ? -10.040 -14.840 4.466 1.00 90.38 138 SER A O 1
ATOM 1090 N N . ASP A 1 139 ? -11.496 -16.233 5.459 1.00 91.19 139 ASP A N 1
ATOM 1091 C CA . ASP A 1 139 ? -12.675 -15.416 5.168 1.00 91.19 139 ASP A CA 1
ATOM 1092 C C . ASP A 1 139 ? -12.757 -14.258 6.179 1.00 91.19 139 ASP A C 1
ATOM 1094 O O . ASP A 1 139 ? -12.813 -14.522 7.387 1.00 91.19 139 ASP A O 1
ATOM 1098 N N . PRO A 1 140 ? -12.766 -12.983 5.746 1.00 89.50 140 PRO A N 1
ATOM 1099 C CA . PRO A 1 140 ? -12.957 -11.855 6.655 1.00 89.50 140 PRO A CA 1
ATOM 1100 C C . PRO A 1 140 ? -14.258 -11.941 7.467 1.00 89.50 140 PRO A C 1
ATOM 1102 O O . PRO A 1 140 ? -14.302 -11.435 8.591 1.00 89.50 140 PRO A O 1
ATOM 1105 N N . ALA A 1 141 ? -15.286 -12.634 6.958 1.00 90.38 141 ALA A N 1
ATOM 1106 C CA . ALA A 1 141 ? -16.531 -12.879 7.684 1.00 90.38 141 ALA A CA 1
ATOM 1107 C C . ALA A 1 141 ? -16.334 -13.718 8.965 1.00 90.38 141 ALA A C 1
ATOM 1109 O O . ALA A 1 141 ? -17.146 -13.625 9.885 1.00 90.38 141 ALA A O 1
ATOM 1110 N N . ASP A 1 142 ? -15.231 -14.472 9.079 1.00 92.19 142 ASP A N 1
ATOM 1111 C CA . ASP A 1 142 ? -14.861 -15.194 10.305 1.00 92.19 142 ASP A CA 1
ATOM 1112 C C . ASP A 1 142 ? -14.365 -14.256 11.426 1.00 92.19 142 ASP A C 1
ATOM 1114 O O . ASP A 1 142 ? -14.103 -14.712 12.542 1.00 92.19 142 ASP A O 1
ATOM 1118 N N . TYR A 1 143 ? -14.167 -12.962 11.141 1.00 90.75 143 TYR A N 1
ATOM 1119 C CA . TYR A 1 143 ? -13.715 -11.936 12.092 1.00 90.75 143 TYR A CA 1
ATOM 1120 C C . TYR A 1 143 ? -12.359 -12.243 12.769 1.00 90.75 143 TYR A C 1
ATOM 1122 O O . TYR A 1 143 ? -12.036 -11.751 13.855 1.00 90.75 143 TYR A O 1
ATOM 1130 N N . LYS A 1 144 ? -11.520 -13.063 12.119 1.00 93.81 144 LYS A N 1
ATOM 1131 C CA . LYS A 1 144 ? -10.179 -13.451 12.606 1.00 93.81 144 LYS A CA 1
ATOM 1132 C C . LYS A 1 144 ? -9.195 -12.283 12.649 1.00 93.81 144 LYS A C 1
ATOM 1134 O O . LYS A 1 144 ? -8.202 -12.341 13.371 1.00 93.81 144 LYS A O 1
ATOM 1139 N N . TRP A 1 145 ? -9.452 -11.246 11.862 1.00 94.69 145 TRP A N 1
ATOM 1140 C CA . TRP A 1 145 ? -8.631 -10.053 11.742 1.00 94.69 145 TRP A CA 1
ATOM 1141 C C . TRP A 1 145 ? -9.497 -8.871 11.299 1.00 94.69 145 TRP A C 1
ATOM 1143 O O . TRP A 1 145 ? -10.556 -9.057 10.706 1.00 94.69 145 TRP A O 1
ATOM 1153 N N . ASN A 1 146 ? -9.040 -7.657 11.591 1.00 94.88 146 ASN A N 1
ATOM 1154 C CA . ASN A 1 146 ? -9.669 -6.417 11.133 1.00 94.88 146 ASN A CA 1
ATOM 1155 C C . ASN A 1 146 ? -8.654 -5.489 10.461 1.00 94.88 146 ASN A C 1
ATOM 1157 O O . ASN A 1 146 ? -9.000 -4.755 9.543 1.00 94.88 146 ASN A O 1
ATOM 1161 N N . ILE A 1 147 ? -7.401 -5.499 10.929 1.00 95.81 147 ILE A N 1
ATOM 1162 C CA . ILE A 1 147 ? -6.321 -4.654 10.408 1.00 95.81 147 ILE A CA 1
ATOM 1163 C C . ILE A 1 147 ? -5.029 -5.477 10.363 1.00 95.81 147 ILE A C 1
ATOM 1165 O O . ILE A 1 147 ? -4.823 -6.368 11.190 1.00 95.81 147 ILE A O 1
ATOM 1169 N N . TYR A 1 148 ? -4.151 -5.175 9.407 1.00 95.19 148 TYR A N 1
ATOM 1170 C CA . TYR A 1 148 ? -2.852 -5.819 9.228 1.00 95.19 148 TYR A CA 1
ATOM 1171 C C . TYR A 1 148 ? -1.762 -4.784 8.902 1.00 95.19 148 TYR A C 1
ATOM 1173 O O . TYR A 1 148 ? -1.954 -3.934 8.036 1.00 95.19 148 TYR A O 1
ATOM 1181 N N . THR A 1 149 ? -0.609 -4.849 9.585 1.00 94.81 149 THR A N 1
ATOM 1182 C CA . THR A 1 149 ? 0.578 -4.030 9.263 1.00 94.81 149 THR A CA 1
ATOM 1183 C C . THR A 1 149 ? 1.267 -4.557 8.002 1.00 94.81 149 THR A C 1
ATOM 1185 O O . THR A 1 149 ? 2.211 -5.355 8.063 1.00 94.81 149 THR A O 1
ATOM 1188 N N . GLU A 1 150 ? 0.769 -4.146 6.847 1.00 89.94 150 GLU A N 1
ATOM 1189 C CA . GLU A 1 150 ? 1.285 -4.564 5.552 1.00 89.94 150 GLU A CA 1
ATOM 1190 C C . GLU A 1 150 ? 2.450 -3.684 5.062 1.00 89.94 150 GLU A C 1
ATOM 1192 O O . GLU A 1 150 ? 2.645 -2.564 5.516 1.00 89.94 150 GLU A O 1
ATOM 1197 N N . GLY A 1 151 ? 3.253 -4.173 4.112 1.00 89.00 151 GLY A N 1
ATOM 1198 C CA . GLY A 1 151 ? 3.985 -3.256 3.240 1.00 89.00 151 GLY A CA 1
ATOM 1199 C C . GLY A 1 151 ? 4.329 -3.878 1.895 1.00 89.00 151 GLY A C 1
ATOM 1200 O O . GLY A 1 151 ? 4.514 -5.091 1.800 1.00 89.00 151 GLY A O 1
ATOM 1201 N N . TRP A 1 152 ? 4.436 -3.008 0.895 1.00 87.62 152 TRP A N 1
ATOM 1202 C CA . TRP A 1 152 ? 4.638 -3.335 -0.510 1.00 87.62 152 TRP A CA 1
ATOM 1203 C C . TRP A 1 152 ? 5.906 -2.661 -1.025 1.00 87.62 152 TRP A C 1
ATOM 1205 O O . TRP A 1 152 ? 6.172 -1.503 -0.706 1.00 87.62 152 TRP A O 1
ATOM 1215 N N . GLY A 1 153 ? 6.691 -3.393 -1.813 1.00 84.19 153 GLY A N 1
ATOM 1216 C CA . GLY A 1 153 ? 7.780 -2.807 -2.588 1.00 84.19 153 GLY A CA 1
ATOM 1217 C C . GLY A 1 153 ? 7.242 -2.270 -3.908 1.00 84.19 153 GLY A C 1
ATOM 1218 O O . GLY A 1 153 ? 6.331 -2.866 -4.479 1.00 84.19 153 GLY A O 1
ATOM 1219 N N . ALA A 1 154 ? 7.820 -1.180 -4.417 1.00 80.56 154 ALA A N 1
ATOM 1220 C CA . ALA A 1 154 ? 7.433 -0.666 -5.728 1.00 80.56 154 ALA A CA 1
ATOM 1221 C C . ALA A 1 154 ? 7.670 -1.717 -6.822 1.00 80.56 154 ALA A C 1
ATOM 1223 O O . ALA A 1 154 ? 6.842 -1.882 -7.702 1.00 80.56 154 ALA A O 1
ATOM 1224 N N . GLY A 1 155 ? 8.782 -2.454 -6.781 1.00 79.12 155 GLY A N 1
ATOM 1225 C CA . GLY A 1 155 ? 9.056 -3.581 -7.685 1.00 79.12 155 GLY A CA 1
ATOM 1226 C C . GLY A 1 155 ? 9.439 -3.218 -9.128 1.00 79.12 155 GLY A C 1
ATOM 1227 O O . GLY A 1 155 ? 9.906 -4.094 -9.843 1.00 79.12 155 GLY A O 1
ATOM 1228 N N . ALA A 1 156 ? 9.268 -1.961 -9.553 1.00 83.69 156 ALA A N 1
ATOM 1229 C CA . ALA A 1 156 ? 9.801 -1.404 -10.802 1.00 83.69 156 ALA A CA 1
ATOM 1230 C C . ALA A 1 156 ? 9.745 0.135 -10.770 1.00 83.69 156 ALA A C 1
ATOM 1232 O O . ALA A 1 156 ? 9.059 0.726 -9.926 1.00 83.69 156 ALA A O 1
ATOM 1233 N N . THR A 1 157 ? 10.435 0.776 -11.716 1.00 88.75 157 THR A N 1
ATOM 1234 C CA . THR A 1 157 ? 10.259 2.201 -12.024 1.00 88.75 157 THR A CA 1
ATOM 1235 C C . THR A 1 157 ? 9.102 2.380 -13.013 1.00 88.75 157 THR A C 1
ATOM 1237 O O . THR A 1 157 ? 9.214 1.949 -14.155 1.00 88.75 157 THR A O 1
ATOM 1240 N N . ARG A 1 158 ? 8.016 3.051 -12.597 1.00 88.12 158 ARG A N 1
ATOM 1241 C CA . ARG A 1 158 ? 6.750 3.174 -13.350 1.00 88.12 158 ARG A CA 1
ATOM 1242 C C . ARG A 1 158 ? 6.312 4.616 -13.596 1.00 88.12 158 ARG A C 1
ATOM 1244 O O . ARG A 1 158 ? 6.496 5.473 -12.736 1.00 88.12 158 ARG A O 1
ATOM 1251 N N . ALA A 1 159 ? 5.658 4.846 -14.737 1.00 89.25 159 ALA A N 1
ATOM 1252 C CA . ALA A 1 159 ? 4.985 6.106 -15.084 1.00 89.25 159 ALA A CA 1
ATOM 1253 C C . ALA A 1 159 ? 3.462 6.026 -14.916 1.00 89.25 159 ALA A C 1
ATOM 1255 O O . ALA A 1 159 ? 2.813 7.029 -14.615 1.00 89.25 159 ALA A O 1
ATOM 1256 N N . PHE A 1 160 ? 2.921 4.823 -15.085 1.00 91.38 160 PHE A N 1
ATOM 1257 C CA . PHE A 1 160 ? 1.501 4.504 -15.111 1.00 91.38 160 PHE A CA 1
ATOM 1258 C C . PHE A 1 160 ? 1.235 3.435 -14.043 1.00 91.38 160 PHE A C 1
ATOM 1260 O O . PHE A 1 160 ? 2.045 2.524 -13.859 1.00 91.38 160 PHE A O 1
ATOM 1267 N N . TRP A 1 161 ? 0.191 3.637 -13.240 1.00 92.38 161 TRP A N 1
ATOM 1268 C CA . TRP A 1 161 ? -0.041 2.903 -11.985 1.00 92.38 161 TRP A CA 1
ATOM 1269 C C . TRP A 1 161 ? -1.479 2.386 -11.866 1.00 92.38 161 TRP A C 1
ATOM 1271 O O . TRP A 1 161 ? -1.895 1.982 -10.783 1.00 92.38 161 TRP A O 1
ATOM 1281 N N . GLU A 1 162 ? -2.235 2.370 -12.962 1.00 94.31 162 GLU A N 1
ATOM 1282 C CA . GLU A 1 162 ? -3.604 1.847 -13.032 1.00 94.31 162 GLU A CA 1
ATOM 1283 C C . GLU A 1 162 ? -3.694 0.433 -12.469 1.00 94.31 162 GLU A C 1
ATOM 1285 O O . GLU A 1 162 ? -4.505 0.207 -11.580 1.00 94.31 162 GLU A O 1
ATOM 1290 N N . HIS A 1 163 ? -2.799 -0.477 -12.859 1.00 92.38 163 HIS A N 1
ATOM 1291 C CA . HIS A 1 163 ? -2.760 -1.838 -12.317 1.00 92.38 163 HIS A CA 1
ATOM 1292 C C . HIS A 1 163 ? -2.541 -1.883 -10.797 1.00 92.38 163 HIS A C 1
ATOM 1294 O O . HIS A 1 163 ? -3.037 -2.794 -10.145 1.00 92.38 163 HIS A O 1
ATOM 1300 N N . ILE A 1 164 ? -1.848 -0.902 -10.206 1.00 93.94 164 ILE A N 1
ATOM 1301 C CA . ILE A 1 164 ? -1.705 -0.807 -8.745 1.00 93.94 164 ILE A CA 1
ATOM 1302 C C . ILE A 1 164 ? -2.989 -0.261 -8.114 1.00 93.94 164 ILE A C 1
ATOM 1304 O O . ILE A 1 164 ? -3.370 -0.711 -7.039 1.00 93.94 164 ILE A O 1
ATOM 1308 N N . VAL A 1 165 ? -3.699 0.666 -8.767 1.00 95.50 165 VAL A N 1
ATOM 1309 C CA . VAL A 1 165 ? -5.042 1.062 -8.309 1.00 95.50 165 VAL A CA 1
ATOM 1310 C C . VAL A 1 165 ? -5.983 -0.149 -8.332 1.00 95.50 165 VAL A C 1
ATOM 1312 O O . VAL A 1 165 ? -6.649 -0.401 -7.332 1.00 95.50 165 VAL A O 1
ATOM 1315 N N . CYS A 1 166 ? -5.951 -0.953 -9.401 1.00 93.94 166 CYS A N 1
ATOM 1316 C CA . CYS A 1 166 ? -6.702 -2.210 -9.501 1.00 93.94 166 CYS A CA 1
ATOM 1317 C C . CYS A 1 166 ? -6.324 -3.158 -8.351 1.00 93.94 166 CYS A C 1
ATOM 1319 O O . CYS A 1 166 ? -7.171 -3.548 -7.557 1.00 93.94 166 CYS A O 1
ATOM 1321 N N . GLN A 1 167 ? -5.029 -3.452 -8.195 1.00 91.81 167 GLN A N 1
ATOM 1322 C CA . GLN A 1 167 ? -4.506 -4.357 -7.167 1.00 91.81 167 GLN A CA 1
ATOM 1323 C C . GLN A 1 167 ? -4.922 -3.968 -5.744 1.00 91.81 167 GLN A C 1
ATOM 1325 O O . GLN A 1 167 ? -5.138 -4.812 -4.876 1.00 91.81 167 GLN A O 1
ATOM 1330 N N . MET A 1 168 ? -4.985 -2.670 -5.467 1.00 92.69 168 MET A N 1
ATOM 1331 C CA . MET A 1 168 ? -5.240 -2.191 -4.117 1.00 92.69 168 MET A CA 1
ATOM 1332 C C . MET A 1 168 ? -6.736 -2.113 -3.791 1.00 92.69 168 MET A C 1
ATOM 1334 O O . MET A 1 168 ? -7.075 -2.219 -2.610 1.00 92.69 168 MET A O 1
ATOM 1338 N N . TYR A 1 169 ? -7.613 -1.962 -4.792 1.00 93.38 169 TYR A N 1
ATOM 1339 C CA . TYR A 1 169 ? -9.012 -1.563 -4.578 1.00 93.38 169 TYR A CA 1
ATOM 1340 C C . TYR A 1 169 ? -10.067 -2.338 -5.367 1.00 93.38 169 TYR A C 1
ATOM 1342 O O . TYR A 1 169 ? -11.243 -2.130 -5.096 1.00 93.38 169 TYR A O 1
ATOM 1350 N N . ALA A 1 170 ? -9.678 -3.207 -6.299 1.00 91.38 170 ALA A N 1
ATOM 1351 C CA . ALA A 1 170 ? -10.607 -3.876 -7.199 1.00 91.38 170 ALA A CA 1
ATOM 1352 C C . ALA A 1 170 ? -10.551 -5.411 -7.037 1.00 91.38 170 ALA A C 1
ATOM 1354 O O . ALA A 1 170 ? -9.480 -6.013 -7.212 1.00 91.38 170 ALA A O 1
ATOM 1355 N N . PRO A 1 171 ? -11.675 -6.075 -6.712 1.00 88.69 171 PRO A N 1
ATOM 1356 C CA . PRO A 1 171 ? -11.726 -7.528 -6.522 1.00 88.69 171 PRO A CA 1
ATOM 1357 C C . PRO A 1 171 ? -11.346 -8.329 -7.764 1.00 88.69 171 PRO A C 1
ATOM 1359 O O . PRO A 1 171 ? -10.707 -9.373 -7.639 1.00 88.69 171 PRO A O 1
ATOM 1362 N N . TRP A 1 172 ? -11.691 -7.824 -8.953 1.00 89.44 172 TRP A N 1
ATOM 1363 C CA . TRP A 1 172 ? -11.434 -8.496 -10.230 1.00 89.44 172 TRP A CA 1
ATOM 1364 C C . TRP A 1 172 ? -9.938 -8.635 -10.553 1.00 89.44 172 TRP A C 1
ATOM 1366 O O . TRP A 1 172 ? -9.559 -9.533 -11.303 1.00 89.44 172 TRP A O 1
ATOM 1376 N N . TYR A 1 173 ? -9.081 -7.779 -9.982 1.00 89.19 173 TYR A N 1
ATOM 1377 C CA . TYR A 1 173 ? -7.628 -7.856 -10.154 1.00 89.19 173 TYR A CA 1
ATOM 1378 C C . TYR A 1 173 ? -6.968 -8.706 -9.064 1.00 89.19 173 TYR A C 1
ATOM 1380 O O . TYR A 1 173 ? -6.152 -9.582 -9.348 1.00 89.19 173 TYR A O 1
ATOM 1388 N N . GLY A 1 174 ? -7.320 -8.446 -7.800 1.00 80.50 174 GLY A N 1
ATOM 1389 C CA . GLY A 1 174 ? -6.825 -9.187 -6.641 1.00 80.50 174 GLY A CA 1
ATOM 1390 C C . GLY A 1 174 ? -5.840 -8.426 -5.756 1.00 80.50 174 GLY A C 1
ATOM 1391 O O . GLY A 1 174 ? -5.352 -7.360 -6.102 1.00 80.50 174 GLY A O 1
ATOM 1392 N N . TYR A 1 175 ? -5.552 -8.997 -4.582 1.00 81.44 175 TYR A N 1
ATOM 1393 C CA . TYR A 1 175 ? -4.816 -8.394 -3.456 1.00 81.44 175 TYR A CA 1
ATOM 1394 C C . TYR A 1 175 ? -5.482 -7.200 -2.756 1.00 81.44 175 TYR A C 1
ATOM 1396 O O . TYR A 1 175 ? -4.867 -6.632 -1.856 1.00 81.44 175 TYR A O 1
ATOM 1404 N N . MET A 1 176 ? -6.734 -6.847 -3.050 1.00 84.38 176 MET A N 1
ATOM 1405 C CA . MET A 1 176 ? -7.467 -5.882 -2.220 1.00 84.38 176 MET A CA 1
ATOM 1406 C C . MET A 1 176 ? -7.810 -6.470 -0.825 1.00 84.38 176 MET A C 1
ATOM 1408 O O . MET A 1 176 ? -7.544 -7.645 -0.537 1.00 84.38 176 MET A O 1
ATOM 1412 N N . ALA A 1 177 ? -8.340 -5.654 0.092 1.00 78.94 177 ALA A N 1
ATOM 1413 C CA . ALA A 1 177 ? -8.687 -6.097 1.447 1.00 78.94 177 ALA A CA 1
ATOM 1414 C C . ALA A 1 177 ? -9.787 -7.184 1.447 1.00 78.94 177 ALA A C 1
ATOM 1416 O O . ALA A 1 177 ? -10.952 -6.901 1.187 1.00 78.94 177 ALA A O 1
ATOM 1417 N N . GLY A 1 178 ? -9.410 -8.423 1.783 1.00 77.88 178 GLY A N 1
ATOM 1418 C CA . GLY A 1 178 ? -10.297 -9.600 1.781 1.00 77.88 178 GLY A CA 1
ATOM 1419 C C . GLY A 1 178 ? -9.914 -10.692 0.773 1.00 77.88 178 GLY A C 1
ATOM 1420 O O . GLY A 1 178 ? -10.435 -11.798 0.858 1.00 77.88 178 GLY A O 1
ATOM 1421 N N . GLY A 1 179 ? -8.947 -10.416 -0.113 1.00 71.25 179 GLY A N 1
ATOM 1422 C CA . GLY A 1 179 ? -8.513 -11.318 -1.187 1.00 71.25 179 GLY A CA 1
ATOM 1423 C C . GLY A 1 179 ? -9.518 -11.470 -2.350 1.00 71.25 179 GLY A C 1
ATOM 1424 O O . GLY A 1 179 ? -10.709 -11.234 -2.169 1.00 71.25 179 GLY A O 1
ATOM 1425 N N . PRO A 1 180 ? -9.058 -11.844 -3.559 1.00 63.44 180 PRO A N 1
ATOM 1426 C CA . PRO A 1 180 ? -9.950 -12.205 -4.661 1.00 63.44 180 PRO A CA 1
ATOM 1427 C C . PRO A 1 180 ? -10.477 -13.621 -4.412 1.00 63.44 180 PRO A C 1
ATOM 1429 O O . PRO A 1 180 ? -9.661 -14.530 -4.371 1.00 63.44 180 PRO A O 1
ATOM 1432 N N . ASP A 1 181 ? -11.776 -13.825 -4.170 1.00 68.25 181 ASP A N 1
ATOM 1433 C CA . ASP A 1 181 ? -12.390 -15.160 -4.017 1.00 68.25 181 ASP A CA 1
ATOM 1434 C C . ASP A 1 181 ? -13.908 -15.053 -3.753 1.00 68.25 181 ASP A C 1
ATOM 1436 O O . ASP A 1 181 ? -14.448 -13.974 -3.531 1.00 68.25 181 ASP A O 1
ATOM 1440 N N . SER A 1 182 ? -14.601 -16.196 -3.656 1.00 75.62 182 SER A N 1
ATOM 1441 C CA . SER A 1 182 ? -16.001 -16.299 -3.196 1.00 75.62 182 SER A CA 1
ATOM 1442 C C . SER A 1 182 ? -16.222 -15.984 -1.701 1.00 75.62 182 SER A C 1
ATOM 1444 O O . SER A 1 182 ? -17.247 -16.378 -1.141 1.00 75.62 182 SER A O 1
ATOM 1446 N N . LYS A 1 183 ? -15.236 -15.386 -1.025 1.00 85.94 183 LYS A N 1
ATOM 1447 C CA . LYS A 1 183 ? -15.293 -14.970 0.388 1.00 85.94 183 LYS A CA 1
ATOM 1448 C C . LYS A 1 183 ? -15.837 -13.547 0.471 1.00 85.94 183 LYS A C 1
ATOM 1450 O O . LYS A 1 183 ? -15.964 -12.879 -0.556 1.00 85.94 183 LYS A O 1
ATOM 1455 N N . TRP A 1 184 ? -16.111 -13.058 1.681 1.00 88.19 184 TRP A N 1
ATOM 1456 C CA . TRP A 1 184 ? -16.390 -11.631 1.828 1.00 88.19 184 TRP A CA 1
ATOM 1457 C C . TRP A 1 184 ? -15.179 -10.810 1.378 1.00 88.19 184 TRP A C 1
ATOM 1459 O O . TRP A 1 184 ? -14.054 -11.063 1.811 1.00 88.19 184 TRP A O 1
ATOM 1469 N N . HIS A 1 185 ? -15.420 -9.806 0.547 1.00 86.44 185 HIS A N 1
ATOM 1470 C CA . HIS A 1 185 ? -14.417 -8.843 0.133 1.00 86.44 185 HIS A CA 1
ATOM 1471 C C . HIS A 1 185 ? -15.049 -7.462 -0.023 1.00 86.44 185 HIS A C 1
ATOM 1473 O O . HIS A 1 185 ? -16.268 -7.313 -0.103 1.00 86.44 185 HIS A O 1
ATOM 1479 N N . TYR A 1 186 ? -14.202 -6.441 0.005 1.00 88.44 186 TYR A N 1
ATOM 1480 C CA . TYR A 1 186 ? -14.611 -5.078 -0.297 1.00 88.44 186 TYR A CA 1
ATOM 1481 C C . TYR A 1 186 ? -14.957 -4.955 -1.788 1.00 88.44 186 TYR A C 1
ATOM 1483 O O . TYR A 1 186 ? -14.179 -5.406 -2.619 1.00 88.44 186 TYR A O 1
ATOM 1491 N N . GLU A 1 187 ? -16.076 -4.311 -2.119 1.00 90.50 187 GLU A N 1
ATOM 1492 C CA . GLU A 1 187 ? -16.558 -4.124 -3.4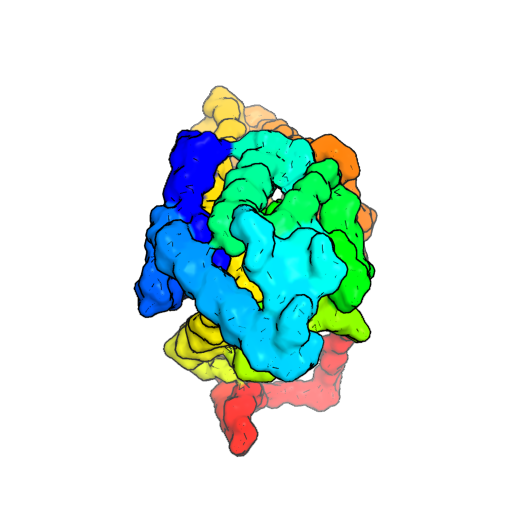93 1.00 90.50 187 GLU A CA 1
ATOM 1493 C C . GLU A 1 187 ? -16.965 -2.660 -3.715 1.00 90.50 187 GLU A C 1
ATOM 1495 O O . GLU A 1 187 ? -17.528 -2.019 -2.822 1.00 90.50 187 GLU A O 1
ATOM 1500 N N . ASN A 1 188 ? -16.694 -2.134 -4.912 1.00 94.38 188 ASN A N 1
ATOM 1501 C CA . ASN A 1 188 ? -17.216 -0.853 -5.384 1.00 94.38 188 ASN A CA 1
ATOM 1502 C C . ASN A 1 188 ? -17.291 -0.867 -6.919 1.00 94.38 188 ASN A C 1
ATOM 1504 O O . ASN A 1 188 ? -16.276 -0.692 -7.595 1.00 94.38 188 ASN A O 1
ATOM 1508 N N . ASP A 1 189 ? -18.507 -1.019 -7.452 1.00 95.94 189 ASP A N 1
ATOM 1509 C CA . ASP A 1 189 ? -18.771 -1.160 -8.891 1.00 95.94 189 ASP A CA 1
ATOM 1510 C C . ASP A 1 189 ? -18.181 -0.025 -9.744 1.00 95.94 189 ASP A C 1
ATOM 1512 O O . ASP A 1 189 ? -17.780 -0.241 -10.887 1.00 95.94 189 ASP A O 1
ATOM 1516 N N . GLU A 1 190 ? -18.123 1.200 -9.213 1.00 97.88 190 GLU A N 1
ATOM 1517 C CA . GLU A 1 190 ? -17.601 2.341 -9.967 1.00 97.88 190 GLU A CA 1
ATOM 1518 C C . GLU A 1 190 ? -16.071 2.335 -10.018 1.00 97.88 190 GLU A C 1
ATOM 1520 O O . GLU A 1 190 ? -15.488 2.648 -11.059 1.00 97.88 190 GLU A O 1
ATOM 1525 N N . ILE A 1 191 ? -15.408 1.927 -8.930 1.00 96.88 191 ILE A N 1
ATOM 1526 C CA . ILE A 1 191 ? -13.960 1.688 -8.951 1.00 96.88 191 ILE A CA 1
ATOM 1527 C C . ILE A 1 191 ? -13.649 0.569 -9.942 1.00 96.88 191 ILE A C 1
ATOM 1529 O O . ILE A 1 191 ? -12.732 0.730 -10.747 1.00 96.88 191 ILE A O 1
ATOM 1533 N N . ASP A 1 192 ? -14.419 -0.518 -9.941 1.00 95.62 192 ASP A N 1
ATOM 1534 C CA . ASP A 1 192 ? -14.233 -1.630 -10.874 1.00 95.62 192 ASP A CA 1
ATOM 1535 C C . ASP A 1 192 ? -14.375 -1.157 -12.324 1.00 95.62 192 ASP A C 1
ATOM 1537 O O . ASP A 1 192 ? -13.434 -1.288 -13.106 1.00 95.62 192 ASP A O 1
ATOM 1541 N N . ARG A 1 193 ? -15.467 -0.460 -12.659 1.00 97.25 193 ARG A N 1
ATOM 1542 C CA . ARG A 1 193 ? -15.699 0.094 -14.002 1.00 97.25 193 ARG A CA 1
ATOM 1543 C C . ARG A 1 193 ? -14.558 1.000 -14.479 1.00 97.25 193 ARG A C 1
ATOM 1545 O O . ARG A 1 193 ? -14.127 0.915 -15.632 1.00 97.25 193 ARG A O 1
ATOM 1552 N N . LEU A 1 194 ? -14.080 1.906 -13.624 1.00 98.19 194 LEU A N 1
ATOM 1553 C CA . LEU A 1 194 ? -13.004 2.842 -13.967 1.00 98.19 194 LEU A CA 1
ATOM 1554 C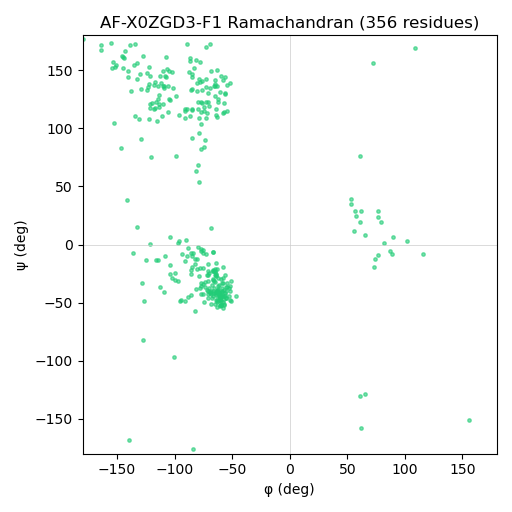 C . LEU A 1 194 ? -11.651 2.130 -14.093 1.00 98.19 194 LEU A C 1
ATOM 1556 O O . LEU A 1 194 ? -10.879 2.409 -15.014 1.00 98.19 194 LEU A O 1
ATOM 1560 N N . THR A 1 195 ? -11.353 1.210 -13.180 1.00 96.69 195 THR A N 1
ATOM 1561 C CA . THR A 1 195 ? -10.085 0.477 -13.172 1.00 96.69 195 THR A CA 1
ATOM 1562 C C . THR A 1 195 ? -9.995 -0.519 -14.323 1.00 96.69 195 THR A C 1
ATOM 1564 O O . THR A 1 195 ? -8.953 -0.564 -14.970 1.00 96.69 195 THR A O 1
ATOM 1567 N N . GLU A 1 196 ? -11.073 -1.227 -14.673 1.00 96.38 196 GLU A N 1
ATOM 1568 C CA . GLU A 1 196 ? -11.136 -2.083 -15.865 1.00 96.38 196 GLU A CA 1
ATOM 1569 C C . GLU A 1 196 ? -10.920 -1.266 -17.138 1.00 96.38 196 GLU A C 1
ATOM 1571 O O . GLU A 1 196 ? -10.103 -1.637 -17.984 1.00 96.38 196 GLU A O 1
ATOM 1576 N N . LYS A 1 197 ? -11.582 -0.105 -17.256 1.00 96.31 197 LYS A N 1
ATOM 1577 C CA . LYS A 1 197 ? -11.395 0.811 -18.389 1.00 96.31 197 LYS A CA 1
ATOM 1578 C C . LYS A 1 197 ? -9.932 1.244 -18.532 1.00 96.31 197 LYS A C 1
ATOM 1580 O O . LYS A 1 197 ? -9.385 1.225 -19.636 1.00 96.31 197 LYS A O 1
ATOM 1585 N N . ALA 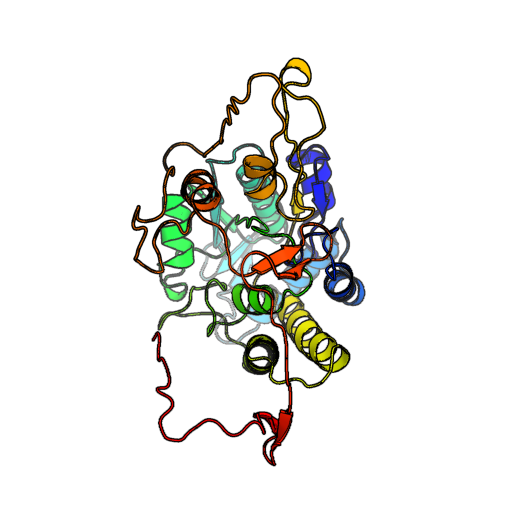A 1 198 ? -9.290 1.635 -17.430 1.00 96.88 198 ALA A N 1
ATOM 1586 C CA . ALA A 1 198 ? -7.891 2.053 -17.437 1.00 96.88 198 ALA A CA 1
ATOM 1587 C C . ALA A 1 198 ? -6.932 0.881 -17.710 1.00 96.88 198 ALA A C 1
ATOM 1589 O O . ALA A 1 198 ? -5.986 1.028 -18.477 1.00 96.88 198 ALA A O 1
ATOM 1590 N N . TYR A 1 199 ? -7.169 -0.289 -17.121 1.00 95.31 199 TYR A N 1
ATOM 1591 C CA . TYR A 1 199 ? -6.278 -1.441 -17.251 1.00 95.31 199 TYR A CA 1
ATOM 1592 C C . TYR A 1 199 ? -6.325 -2.079 -18.643 1.00 95.31 199 TYR A C 1
ATOM 1594 O O . TYR A 1 199 ? -5.293 -2.452 -19.196 1.00 95.31 199 TYR A O 1
ATOM 1602 N N . THR A 1 200 ? -7.514 -2.162 -19.243 1.00 92.81 200 THR A N 1
ATOM 1603 C CA . THR A 1 200 ? -7.713 -2.742 -20.583 1.00 92.81 200 THR A CA 1
ATOM 1604 C C . THR A 1 200 ? -7.300 -1.809 -21.723 1.00 92.81 200 THR A C 1
ATOM 1606 O O . THR A 1 200 ? -7.290 -2.223 -22.881 1.00 92.81 200 THR A O 1
ATOM 1609 N N . GLY A 1 201 ? -6.931 -0.560 -21.421 1.00 93.44 201 GLY A N 1
ATOM 1610 C CA . GLY A 1 201 ? -6.556 0.417 -22.442 1.00 93.44 201 GLY A CA 1
ATOM 1611 C C . GLY A 1 201 ? -7.749 1.019 -23.188 1.00 93.44 201 GLY A C 1
ATOM 1612 O O . GLY A 1 201 ? -7.582 1.491 -24.311 1.00 93.44 201 GLY A O 1
ATOM 1613 N N . ASN A 1 202 ? -8.949 1.018 -22.596 1.00 95.31 202 ASN A N 1
ATOM 1614 C CA . ASN A 1 202 ? -10.170 1.560 -23.200 1.00 95.31 202 ASN A CA 1
ATOM 1615 C C . ASN A 1 202 ? -10.229 3.105 -23.108 1.00 95.31 202 ASN A C 1
ATOM 1617 O O . ASN A 1 202 ? -11.173 3.708 -22.590 1.00 95.31 202 ASN A O 1
ATOM 1621 N N . PHE A 1 203 ? -9.174 3.760 -23.594 1.00 94.75 203 PHE A N 1
ATOM 1622 C CA . PHE A 1 203 ? -9.027 5.209 -23.702 1.00 94.75 203 PHE A CA 1
ATOM 1623 C C . PHE A 1 203 ? -8.244 5.573 -24.968 1.00 94.75 203 PHE A C 1
ATOM 1625 O O . PHE A 1 203 ? -7.416 4.803 -25.452 1.00 94.75 203 PHE A O 1
ATOM 1632 N N . LEU A 1 204 ? -8.494 6.763 -25.518 1.00 94.31 204 LEU A N 1
ATOM 1633 C CA . LEU A 1 204 ? -7.819 7.233 -26.739 1.00 94.31 204 LEU A CA 1
ATOM 1634 C C . LEU A 1 204 ? -6.737 8.283 -26.470 1.00 94.31 204 LEU A C 1
ATOM 1636 O O . LEU A 1 204 ? -5.897 8.539 -27.334 1.00 94.31 204 LEU A O 1
ATOM 1640 N N . THR A 1 205 ? -6.763 8.915 -25.297 1.00 94.25 205 THR A N 1
ATOM 1641 C CA . THR A 1 205 ? -5.851 10.007 -24.944 1.00 94.25 205 THR A CA 1
ATOM 1642 C C . THR A 1 205 ? -5.246 9.806 -23.560 1.00 94.25 205 THR A C 1
ATOM 1644 O O . THR A 1 205 ? -5.810 9.139 -22.695 1.00 94.25 205 THR A O 1
ATOM 1647 N N . GLU A 1 206 ? -4.086 10.426 -23.337 1.00 94.00 206 GLU A N 1
ATOM 1648 C CA . GLU A 1 206 ? -3.458 10.458 -22.013 1.00 94.00 206 GLU A CA 1
ATOM 1649 C C . GLU A 1 206 ? -4.344 11.190 -20.985 1.00 94.00 206 GLU A C 1
ATOM 1651 O O . GLU A 1 206 ? -4.388 10.801 -19.821 1.00 94.00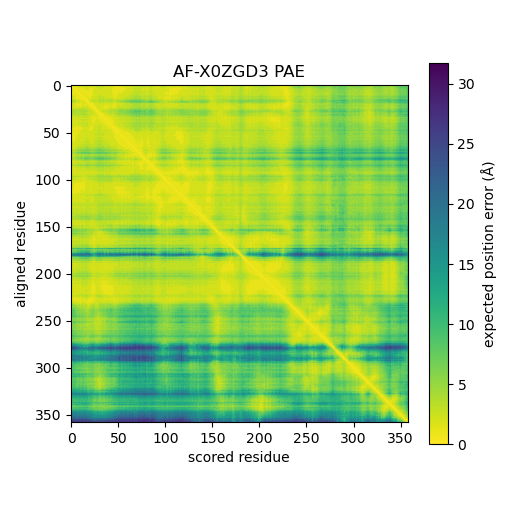 206 GLU A O 1
ATOM 1656 N N . GLU A 1 207 ? -5.056 12.240 -21.401 1.00 97.19 207 GLU A N 1
ATOM 1657 C CA . GLU A 1 207 ? -5.986 12.976 -20.535 1.00 97.19 207 GLU A CA 1
ATOM 1658 C C . GLU A 1 207 ? -7.089 12.060 -20.005 1.00 97.19 207 GLU A C 1
ATOM 1660 O O . GLU A 1 207 ? -7.274 11.974 -18.795 1.00 97.19 207 GLU A O 1
ATOM 1665 N N . GLU A 1 208 ? -7.723 11.291 -20.889 1.00 97.06 208 GLU A N 1
ATOM 1666 C CA . GLU A 1 208 ? -8.767 10.346 -20.506 1.00 97.06 208 GLU A CA 1
ATOM 1667 C C . GLU A 1 208 ? -8.246 9.256 -19.559 1.00 97.06 208 GLU A C 1
ATOM 1669 O O . GLU A 1 208 ? -8.935 8.889 -18.604 1.00 97.06 208 GLU A O 1
ATOM 1674 N N . TYR A 1 209 ? -7.028 8.752 -19.792 1.00 96.88 209 TYR A N 1
ATOM 1675 C CA . TYR A 1 209 ? -6.373 7.823 -18.870 1.00 96.88 209 TYR A CA 1
ATOM 1676 C C . TYR A 1 209 ? -6.249 8.434 -17.469 1.00 96.88 209 TYR A C 1
ATOM 1678 O O . TYR A 1 209 ? -6.657 7.813 -16.486 1.00 96.88 209 TYR A O 1
ATOM 1686 N N . TRP A 1 210 ? -5.712 9.657 -17.373 1.00 97.75 210 TRP A N 1
ATOM 1687 C CA . TRP A 1 210 ? -5.503 10.311 -16.082 1.00 97.75 210 TRP A CA 1
ATOM 1688 C C . TRP A 1 210 ? -6.813 10.645 -15.383 1.00 97.75 210 TRP A C 1
ATOM 1690 O O . TRP A 1 210 ? -6.901 10.442 -14.177 1.00 97.75 210 TRP A O 1
ATOM 1700 N N . GLU A 1 211 ? -7.820 11.133 -16.103 1.00 98.06 211 GLU A N 1
ATOM 1701 C CA . GLU A 1 211 ? -9.150 11.374 -15.538 1.00 98.06 211 GLU A CA 1
ATOM 1702 C C . GLU A 1 211 ? -9.728 10.082 -14.953 1.00 98.06 211 GLU A C 1
ATOM 1704 O O . GLU A 1 211 ? -10.080 10.051 -13.776 1.00 98.06 211 GLU A O 1
ATOM 1709 N N . THR A 1 212 ? -9.700 8.996 -15.731 1.00 98.31 212 THR A N 1
ATOM 1710 C CA . THR A 1 212 ? -10.248 7.692 -15.333 1.00 98.31 212 THR A CA 1
ATOM 1711 C C . THR A 1 212 ? -9.550 7.136 -14.084 1.00 98.31 212 THR A C 1
ATOM 1713 O O . THR A 1 212 ? -10.199 6.802 -13.092 1.00 98.31 212 THR A O 1
ATOM 1716 N N . VAL A 1 213 ? -8.214 7.046 -14.093 1.00 98.12 213 VAL A N 1
ATOM 1717 C CA . VAL A 1 213 ? -7.468 6.400 -12.999 1.00 98.12 213 VAL A CA 1
ATOM 1718 C C . VAL A 1 213 ? -7.428 7.253 -11.724 1.00 98.12 213 VAL A C 1
ATOM 1720 O O . VAL A 1 213 ? -7.412 6.716 -10.615 1.00 98.12 213 VAL A O 1
ATOM 1723 N N . LEU A 1 214 ? -7.420 8.587 -11.847 1.00 98.38 214 LEU A N 1
ATOM 1724 C CA . LEU A 1 214 ? -7.415 9.481 -10.685 1.00 98.38 214 LEU A CA 1
ATOM 1725 C C . LEU A 1 214 ? -8.804 9.616 -10.053 1.00 98.38 214 LEU A C 1
ATOM 1727 O O . LEU A 1 214 ? -8.874 9.868 -8.851 1.00 98.38 214 LEU A O 1
ATOM 1731 N N . GLU A 1 215 ? -9.881 9.444 -10.823 1.00 98.62 215 GLU A N 1
ATOM 1732 C CA . GLU A 1 215 ? -11.242 9.322 -10.291 1.00 98.62 215 GLU A CA 1
ATOM 1733 C C . GLU A 1 215 ? -11.405 8.022 -9.496 1.00 98.62 215 GLU A C 1
ATOM 1735 O O . GLU A 1 215 ? -11.844 8.065 -8.347 1.00 98.62 215 GLU A O 1
ATOM 1740 N N . ALA A 1 216 ? -10.928 6.893 -10.035 1.00 98.25 216 ALA A N 1
ATOM 1741 C CA . ALA A 1 216 ? -10.904 5.627 -9.302 1.00 98.25 216 ALA A CA 1
ATOM 1742 C C . ALA A 1 216 ? -10.129 5.751 -7.980 1.00 98.25 216 ALA A C 1
ATOM 1744 O O . ALA A 1 216 ? -10.595 5.296 -6.935 1.00 98.25 216 ALA A O 1
ATOM 1745 N N . LEU A 1 217 ? -8.968 6.421 -7.999 1.00 98.06 217 LEU A N 1
ATOM 1746 C CA . LEU A 1 217 ? -8.203 6.676 -6.779 1.00 98.06 217 LEU A CA 1
ATOM 1747 C C . LEU A 1 217 ? -8.956 7.576 -5.786 1.00 98.06 217 LEU A C 1
ATOM 1749 O O . LEU A 1 217 ? -8.874 7.360 -4.579 1.00 98.06 217 LEU A O 1
ATOM 1753 N N . ASP A 1 218 ? -9.644 8.612 -6.259 1.00 98.38 218 ASP A N 1
ATOM 1754 C CA . ASP A 1 218 ? -10.391 9.525 -5.391 1.00 98.38 218 ASP A CA 1
ATOM 1755 C C . ASP A 1 218 ? -11.485 8.788 -4.606 1.00 98.38 218 ASP A C 1
ATOM 1757 O O . ASP A 1 218 ? -11.586 8.966 -3.390 1.00 98.38 218 ASP A O 1
ATOM 1761 N N . LEU A 1 219 ? -12.229 7.901 -5.275 1.00 97.94 219 LEU A N 1
ATOM 1762 C CA . LEU A 1 219 ? -13.204 7.008 -4.641 1.00 97.94 219 LEU A CA 1
ATOM 1763 C C . LEU A 1 219 ? -12.521 6.044 -3.660 1.00 97.94 219 LEU A C 1
ATOM 1765 O O . LEU A 1 219 ? -12.886 5.984 -2.488 1.00 97.94 219 LEU A O 1
ATOM 1769 N N . ALA A 1 220 ? -11.454 5.378 -4.098 1.00 96.12 220 ALA A N 1
ATOM 1770 C CA . ALA A 1 220 ? -10.691 4.434 -3.285 1.00 96.12 220 ALA A CA 1
ATOM 1771 C C . ALA A 1 220 ? -10.151 5.038 -1.973 1.00 96.12 220 ALA A C 1
ATOM 1773 O O . ALA A 1 220 ? -10.184 4.403 -0.915 1.00 96.12 220 ALA A O 1
ATOM 1774 N N . LEU A 1 221 ? -9.642 6.275 -2.013 1.00 96.88 221 LEU A N 1
ATOM 1775 C CA . LEU A 1 221 ? -9.135 6.965 -0.822 1.00 96.88 221 LEU A CA 1
ATOM 1776 C C . LEU A 1 221 ? -10.254 7.414 0.127 1.00 96.88 221 LEU A C 1
ATOM 1778 O O . LEU A 1 221 ? -9.992 7.544 1.327 1.00 96.88 221 LEU A O 1
ATOM 1782 N N . LYS A 1 222 ? -11.468 7.648 -0.385 1.00 96.38 222 LYS A N 1
ATOM 1783 C CA . LYS A 1 222 ? -12.657 7.959 0.424 1.00 96.38 222 LYS A CA 1
ATOM 1784 C C . LYS A 1 222 ? -13.204 6.716 1.120 1.00 96.38 222 LYS A C 1
ATOM 1786 O O . LYS A 1 222 ? -13.493 6.795 2.311 1.00 96.38 222 LYS A O 1
ATOM 1791 N N . ASP A 1 223 ? -13.256 5.585 0.421 1.00 95.12 223 ASP A N 1
ATOM 1792 C CA . ASP A 1 223 ? -13.697 4.307 0.995 1.00 95.12 223 ASP A CA 1
ATOM 1793 C C . ASP A 1 223 ? -12.673 3.740 1.986 1.00 95.12 223 ASP A C 1
ATOM 1795 O O . ASP A 1 223 ? -13.021 3.040 2.937 1.00 95.12 223 ASP A O 1
ATOM 1799 N N . ALA A 1 224 ? -11.398 4.109 1.817 1.00 94.06 224 ALA A N 1
ATOM 1800 C CA . ALA A 1 224 ? -10.338 3.945 2.807 1.00 94.06 224 ALA A CA 1
ATOM 1801 C C . ALA A 1 224 ? -10.130 2.494 3.295 1.00 94.06 224 ALA A C 1
ATOM 1803 O O . ALA A 1 224 ? -9.629 2.277 4.402 1.00 94.06 224 ALA A O 1
ATOM 1804 N N . CYS A 1 225 ? -10.424 1.496 2.450 1.00 91.62 225 CYS A N 1
ATOM 1805 C CA . CYS A 1 225 ? -10.151 0.079 2.734 1.00 91.62 225 CYS A CA 1
ATOM 1806 C C . CYS A 1 225 ? -8.642 -0.225 2.858 1.00 91.62 225 CYS A C 1
ATOM 1808 O O . CYS A 1 225 ? -8.242 -1.239 3.429 1.00 91.62 225 CYS A O 1
ATOM 1810 N N . ARG A 1 226 ? -7.791 0.697 2.383 1.00 92.88 226 ARG A N 1
ATOM 1811 C CA . ARG A 1 226 ? -6.341 0.728 2.603 1.00 92.88 226 ARG A CA 1
ATOM 1812 C C . ARG A 1 226 ? -5.905 2.100 3.098 1.00 92.88 226 ARG A C 1
ATOM 1814 O O . ARG A 1 226 ? -6.267 3.124 2.522 1.00 92.88 226 ARG A O 1
ATOM 1821 N N . ILE A 1 227 ? -5.065 2.106 4.131 1.00 95.88 227 ILE A N 1
ATOM 1822 C CA . ILE A 1 227 ? -4.513 3.318 4.738 1.00 95.88 227 ILE A CA 1
ATOM 1823 C C . ILE A 1 227 ? -3.000 3.321 4.529 1.00 95.88 227 ILE A C 1
ATOM 1825 O O . ILE A 1 227 ? -2.279 2.568 5.177 1.00 95.88 227 ILE A O 1
ATOM 1829 N N . TYR A 1 228 ? -2.507 4.171 3.630 1.00 96.50 228 TYR A N 1
ATOM 1830 C CA . TYR A 1 228 ? -1.065 4.372 3.467 1.00 96.50 228 TYR A CA 1
ATOM 1831 C C . TYR A 1 228 ? -0.535 5.227 4.603 1.00 96.50 228 TYR A C 1
ATOM 1833 O O . TYR A 1 228 ? -1.198 6.177 5.019 1.00 96.50 228 TYR A O 1
ATOM 1841 N N . VAL A 1 229 ? 0.649 4.893 5.104 1.00 96.94 229 VAL A N 1
ATOM 1842 C CA . VAL A 1 229 ? 1.186 5.480 6.339 1.00 96.94 229 VAL A CA 1
ATOM 1843 C C . VAL A 1 229 ? 2.581 6.067 6.152 1.00 96.94 229 VAL A C 1
ATOM 1845 O O . VAL A 1 229 ? 2.806 7.228 6.487 1.00 96.94 229 VAL A O 1
ATOM 1848 N N . ALA A 1 230 ? 3.505 5.327 5.545 1.00 96.12 230 ALA A N 1
ATOM 1849 C CA . ALA A 1 230 ? 4.849 5.805 5.253 1.00 96.12 230 ALA A CA 1
ATOM 1850 C C . ALA A 1 230 ? 5.431 5.103 4.022 1.00 96.12 230 ALA A C 1
ATOM 1852 O O . ALA A 1 230 ? 5.094 3.956 3.733 1.00 96.12 230 ALA A O 1
ATOM 1853 N N . TYR A 1 231 ? 6.335 5.792 3.330 1.00 93.94 231 TYR A N 1
ATOM 1854 C CA . TYR A 1 231 ? 7.297 5.175 2.422 1.00 93.94 231 TYR A CA 1
ATOM 1855 C C . TYR A 1 231 ? 8.680 5.205 3.077 1.00 93.94 231 TYR A C 1
ATOM 1857 O O . TYR A 1 231 ? 8.974 6.095 3.879 1.00 93.94 231 TYR A O 1
ATOM 1865 N N . GLN A 1 232 ? 9.525 4.237 2.736 1.00 91.12 232 GLN A N 1
ATOM 1866 C CA . GLN A 1 232 ? 10.868 4.094 3.297 1.00 91.12 232 GLN A CA 1
ATOM 1867 C C . GLN A 1 232 ? 11.916 4.456 2.246 1.00 91.12 232 GLN A C 1
ATOM 1869 O O . GLN A 1 232 ? 11.725 4.201 1.057 1.00 91.12 232 GLN A O 1
ATOM 1874 N N . ASN A 1 233 ? 13.018 5.063 2.685 1.00 89.12 233 ASN A N 1
ATOM 1875 C CA . ASN A 1 233 ? 14.194 5.239 1.840 1.00 89.12 233 ASN A CA 1
ATOM 1876 C C . ASN A 1 233 ? 15.128 4.045 2.033 1.00 89.12 233 ASN A C 1
ATOM 1878 O O . ASN A 1 233 ? 15.693 3.875 3.115 1.00 89.12 233 ASN A O 1
ATOM 1882 N N . ASP A 1 234 ? 15.347 3.275 0.972 1.00 85.31 234 ASP A N 1
ATOM 1883 C CA . ASP A 1 234 ? 16.330 2.198 0.987 1.00 85.31 234 ASP A CA 1
ATOM 1884 C C . ASP A 1 234 ? 17.729 2.718 0.653 1.00 85.31 234 ASP A C 1
ATOM 1886 O O . ASP A 1 234 ? 17.946 3.464 -0.307 1.00 85.31 234 ASP A O 1
ATOM 1890 N N . TYR A 1 235 ? 18.709 2.289 1.450 1.00 85.94 235 TYR A N 1
ATOM 1891 C CA . TYR A 1 235 ? 20.110 2.646 1.265 1.00 85.94 235 TYR A CA 1
ATOM 1892 C C . TYR A 1 235 ? 20.912 1.434 0.812 1.00 85.94 235 TYR A C 1
ATOM 1894 O O . TYR A 1 235 ? 21.043 0.442 1.528 1.00 85.94 235 TYR A O 1
ATOM 1902 N N . TYR A 1 236 ? 21.533 1.562 -0.355 1.00 87.25 236 TYR A N 1
ATOM 1903 C CA . TYR A 1 236 ? 22.384 0.529 -0.928 1.00 87.25 236 TYR A CA 1
ATOM 1904 C C . TYR A 1 236 ? 23.859 0.915 -0.807 1.00 87.25 236 TYR A C 1
ATOM 1906 O O . TYR A 1 236 ? 24.251 2.050 -1.090 1.00 87.25 236 TYR A O 1
ATOM 1914 N N . ALA A 1 237 ? 24.699 -0.041 -0.411 1.00 89.12 237 ALA A N 1
ATOM 1915 C CA . ALA A 1 237 ? 26.135 0.162 -0.259 1.00 89.12 237 ALA A CA 1
ATOM 1916 C C . ALA A 1 237 ? 26.922 -0.673 -1.273 1.00 89.12 237 ALA A C 1
ATOM 1918 O O . ALA A 1 237 ? 26.665 -1.859 -1.464 1.00 89.12 237 ALA A O 1
ATOM 1919 N N . THR A 1 238 ? 27.933 -0.061 -1.893 1.00 89.19 238 THR A N 1
ATOM 1920 C CA . THR A 1 238 ? 28.868 -0.747 -2.796 1.00 89.19 238 THR A CA 1
ATOM 1921 C C . THR A 1 238 ? 30.313 -0.428 -2.416 1.00 89.19 238 THR A C 1
ATOM 1923 O O . THR A 1 238 ? 30.633 0.670 -1.952 1.00 89.19 238 THR A O 1
ATOM 1926 N N . ASN A 1 239 ? 31.223 -1.388 -2.608 1.00 91.75 239 ASN A N 1
ATOM 1927 C CA . ASN A 1 239 ? 32.646 -1.166 -2.358 1.00 91.75 239 ASN A CA 1
ATOM 1928 C C . ASN A 1 239 ? 33.264 -0.350 -3.504 1.00 91.75 239 ASN A C 1
ATOM 1930 O O . ASN A 1 239 ? 33.595 -0.903 -4.552 1.00 91.75 239 ASN A O 1
ATOM 1934 N N . LYS A 1 240 ? 33.508 0.947 -3.280 1.00 91.62 240 LYS A N 1
ATOM 1935 C CA . LYS A 1 240 ? 34.126 1.851 -4.269 1.00 91.62 240 LYS A CA 1
ATOM 1936 C C . LYS A 1 240 ? 35.432 1.310 -4.869 1.00 91.62 240 LYS A C 1
ATOM 1938 O O . LYS A 1 240 ? 35.736 1.600 -6.022 1.00 91.62 240 LYS A O 1
ATOM 1943 N N . ALA A 1 241 ? 36.218 0.528 -4.126 1.00 95.19 241 ALA A N 1
ATOM 1944 C CA . ALA A 1 241 ? 37.468 -0.027 -4.638 1.00 95.19 241 ALA A CA 1
ATOM 1945 C C . ALA A 1 241 ? 37.255 -1.120 -5.697 1.00 95.19 241 ALA A C 1
ATOM 1947 O O . ALA A 1 241 ? 38.162 -1.328 -6.503 1.00 95.19 241 ALA A O 1
ATOM 1948 N N . ALA A 1 242 ? 36.091 -1.776 -5.720 1.00 94.69 242 ALA A N 1
ATOM 1949 C CA . ALA A 1 242 ? 35.766 -2.868 -6.636 1.00 94.69 242 ALA A CA 1
ATOM 1950 C C . ALA A 1 242 ? 35.232 -2.395 -8.000 1.00 94.69 242 ALA A C 1
ATOM 1952 O O . ALA A 1 242 ? 35.298 -3.150 -8.967 1.00 94.69 242 ALA A O 1
ATOM 1953 N N . PHE A 1 243 ? 34.749 -1.153 -8.105 1.00 95.56 243 PHE A N 1
ATOM 1954 C CA . PHE A 1 243 ? 34.106 -0.627 -9.313 1.00 95.56 243 PHE A CA 1
ATOM 1955 C C . PHE A 1 243 ? 34.954 0.436 -10.019 1.00 95.56 243 PHE A C 1
ATOM 1957 O O . PHE A 1 243 ? 35.714 1.174 -9.388 1.00 95.56 243 PHE A O 1
ATOM 1964 N N . ASN A 1 244 ? 34.818 0.511 -11.344 1.00 95.38 244 ASN A N 1
ATOM 1965 C CA . ASN A 1 244 ? 35.381 1.588 -12.161 1.00 95.38 244 ASN A CA 1
ATOM 1966 C C . ASN A 1 244 ? 34.481 2.836 -12.143 1.00 95.38 244 ASN A C 1
ATOM 1968 O O . ASN A 1 244 ? 34.993 3.947 -12.066 1.00 95.38 244 ASN A O 1
ATOM 1972 N N . ASN A 1 245 ? 33.156 2.643 -12.156 1.00 91.56 245 ASN A N 1
ATOM 1973 C CA . ASN A 1 245 ? 32.132 3.695 -12.196 1.00 91.56 245 ASN A CA 1
ATOM 1974 C C . ASN A 1 245 ? 31.018 3.410 -11.170 1.00 91.56 245 ASN A C 1
ATOM 1976 O O . ASN A 1 245 ? 30.987 2.338 -10.568 1.00 91.56 245 ASN A O 1
ATOM 1980 N N . ARG A 1 246 ? 30.089 4.356 -10.972 1.00 89.44 246 ARG A N 1
ATOM 1981 C CA . ARG A 1 246 ? 28.873 4.106 -10.176 1.00 89.44 246 ARG A CA 1
ATOM 1982 C C . ARG A 1 246 ? 28.004 3.023 -10.826 1.00 89.44 246 ARG A C 1
ATOM 1984 O O . ARG A 1 246 ? 28.002 2.890 -12.046 1.00 89.44 246 ARG A O 1
ATOM 1991 N N . VAL A 1 247 ? 27.272 2.289 -9.991 1.00 90.00 247 VAL A N 1
ATOM 1992 C CA . VAL A 1 247 ? 26.299 1.272 -10.413 1.00 90.00 247 VAL A CA 1
ATOM 1993 C C . VAL A 1 247 ? 25.011 1.963 -10.869 1.00 90.00 247 VAL A C 1
ATOM 1995 O O . VAL A 1 247 ? 24.605 2.957 -10.263 1.00 90.00 247 VAL A O 1
ATOM 1998 N N . CYS A 1 248 ? 24.401 1.466 -11.944 1.00 89.62 248 CYS A N 1
ATOM 1999 C CA . CYS A 1 248 ? 23.077 1.902 -12.388 1.00 89.62 248 CYS A CA 1
ATOM 2000 C C . CYS A 1 248 ? 22.006 1.451 -11.391 1.00 89.62 248 CYS A C 1
ATOM 2002 O O . CYS A 1 248 ? 22.162 0.420 -10.750 1.00 89.62 248 CYS A O 1
ATOM 2004 N N . TYR A 1 249 ? 20.927 2.208 -11.253 1.00 88.31 249 TYR A N 1
ATOM 2005 C CA . TYR A 1 249 ? 19.802 1.882 -10.377 1.00 88.31 249 TYR A CA 1
ATOM 2006 C C . TYR A 1 249 ? 18.529 2.495 -10.962 1.00 88.31 249 TYR A C 1
ATOM 2008 O O . TYR A 1 249 ? 18.611 3.473 -11.713 1.00 88.31 249 TYR A O 1
ATOM 2016 N N . GLY A 1 250 ? 17.376 1.918 -10.644 1.00 87.19 250 GLY A N 1
ATOM 2017 C CA . GLY A 1 250 ? 16.077 2.485 -10.984 1.00 87.19 250 GLY A CA 1
ATOM 2018 C C . GLY A 1 250 ? 15.589 3.462 -9.917 1.00 87.19 250 GLY A C 1
ATOM 2019 O O . GLY A 1 250 ? 15.909 3.328 -8.734 1.00 87.19 250 GLY A O 1
ATOM 2020 N N . LEU A 1 251 ? 14.830 4.477 -10.337 1.00 84.81 251 LEU A N 1
ATOM 2021 C CA . LEU A 1 251 ? 14.283 5.488 -9.425 1.00 84.81 251 LEU A CA 1
ATOM 2022 C C . LEU A 1 251 ? 13.250 4.910 -8.451 1.00 84.81 251 LEU A C 1
ATOM 2024 O O . LEU A 1 251 ? 13.111 5.422 -7.344 1.00 84.81 251 LEU A O 1
ATOM 2028 N N . GLY A 1 252 ? 12.517 3.880 -8.874 1.00 82.38 252 GLY A N 1
ATOM 2029 C CA . GLY A 1 252 ? 11.449 3.267 -8.091 1.00 82.38 252 GLY A CA 1
ATOM 2030 C C . GLY A 1 252 ? 11.840 2.014 -7.323 1.00 82.38 252 GLY A C 1
ATOM 2031 O O . GLY A 1 252 ? 11.290 1.740 -6.264 1.00 82.38 252 GLY A O 1
ATOM 2032 N N . ASP A 1 253 ? 12.784 1.258 -7.865 1.00 82.94 253 ASP A N 1
ATOM 2033 C CA . AS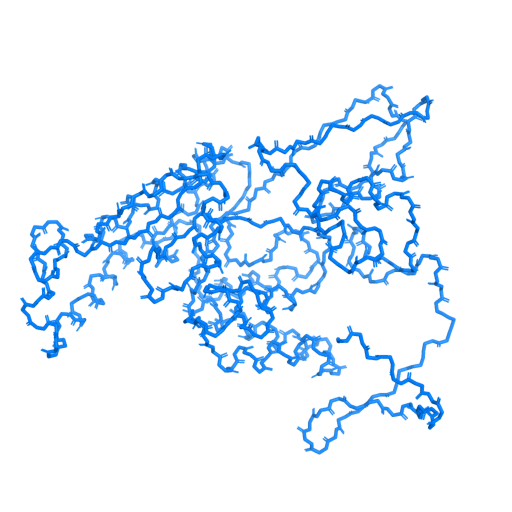P A 1 253 ? 13.120 -0.109 -7.473 1.00 82.94 253 ASP A CA 1
ATOM 2034 C C . ASP A 1 253 ? 14.582 -0.271 -7.033 1.00 82.94 253 ASP A C 1
ATOM 2036 O O . ASP A 1 253 ? 14.988 -1.354 -6.626 1.00 82.94 253 ASP A O 1
ATOM 2040 N N . GLY A 1 254 ? 15.373 0.808 -7.049 1.00 88.06 254 GLY A N 1
ATOM 2041 C CA . GLY A 1 254 ? 16.731 0.807 -6.514 1.00 88.06 254 GLY A CA 1
ATOM 2042 C C . GLY A 1 254 ? 17.670 -0.102 -7.306 1.00 88.06 254 GLY A C 1
ATOM 2043 O O . GLY A 1 254 ? 17.807 0.052 -8.523 1.00 88.06 254 GLY A O 1
ATOM 2044 N N . LEU A 1 255 ? 18.383 -0.998 -6.614 1.00 88.19 255 LEU A N 1
ATOM 2045 C CA . LEU A 1 255 ? 19.228 -1.981 -7.294 1.00 88.19 255 LEU A CA 1
ATOM 2046 C C . LEU A 1 255 ? 18.356 -3.049 -7.964 1.00 88.19 255 LEU A C 1
ATOM 2048 O O . LEU A 1 255 ? 17.601 -3.737 -7.289 1.00 88.19 255 LEU A O 1
ATOM 2052 N N . ASN A 1 256 ? 18.505 -3.215 -9.275 1.00 85.19 256 ASN A N 1
ATOM 2053 C CA . ASN A 1 256 ? 17.684 -4.106 -10.096 1.00 85.19 256 ASN A CA 1
ATOM 2054 C C . ASN A 1 256 ? 18.535 -4.844 -11.147 1.00 85.19 256 ASN A C 1
ATOM 2056 O O . ASN A 1 256 ? 19.767 -4.806 -11.102 1.00 85.19 256 ASN A O 1
ATOM 2060 N N . GLU A 1 257 ? 17.891 -5.503 -12.115 1.00 87.50 257 GLU A N 1
ATOM 2061 C CA . GLU A 1 257 ? 18.554 -6.195 -13.232 1.00 87.50 257 GLU A CA 1
ATOM 2062 C C . GLU A 1 257 ? 19.648 -5.333 -13.891 1.00 87.50 257 GLU A C 1
ATOM 2064 O O . GLU A 1 257 ? 20.778 -5.794 -14.081 1.00 87.50 257 GLU A O 1
ATOM 2069 N N . TRP A 1 258 ? 19.367 -4.047 -14.143 1.00 86.50 258 TRP A N 1
ATOM 2070 C CA . TRP A 1 258 ? 20.321 -3.115 -14.752 1.00 86.50 258 TRP A CA 1
ATOM 2071 C C . TRP A 1 258 ? 21.562 -2.910 -13.899 1.00 86.50 258 TRP A C 1
ATOM 2073 O O . TRP A 1 258 ? 22.669 -2.829 -14.436 1.00 86.50 258 TRP A O 1
ATOM 2083 N N . SER A 1 259 ? 21.411 -2.855 -12.578 1.00 90.06 259 SER A N 1
ATOM 2084 C CA . SER A 1 259 ? 22.539 -2.777 -11.649 1.00 90.06 259 SER A CA 1
ATOM 2085 C C . SER A 1 259 ? 23.504 -3.950 -11.808 1.00 90.06 259 SER A C 1
ATOM 2087 O O . SER A 1 259 ? 24.710 -3.769 -11.631 1.00 90.06 259 SER A O 1
ATOM 2089 N N . ILE A 1 260 ? 22.986 -5.131 -12.153 1.00 91.00 260 ILE A N 1
ATOM 2090 C CA . ILE A 1 260 ? 23.752 -6.370 -12.296 1.00 91.00 260 ILE A CA 1
ATOM 2091 C C . ILE A 1 260 ? 24.420 -6.424 -13.670 1.00 91.00 260 ILE A C 1
ATOM 2093 O O . ILE A 1 260 ? 25.647 -6.506 -13.752 1.00 91.00 260 ILE A O 1
ATOM 2097 N N . ILE A 1 261 ? 23.643 -6.324 -14.753 1.00 89.94 261 ILE A N 1
ATOM 2098 C CA . ILE A 1 261 ? 24.155 -6.536 -16.119 1.00 89.94 261 ILE A CA 1
ATOM 2099 C C . ILE A 1 261 ? 25.093 -5.415 -16.592 1.00 89.94 261 ILE A C 1
ATOM 2101 O O . ILE A 1 261 ? 25.958 -5.640 -17.437 1.00 89.94 261 ILE A O 1
ATOM 2105 N N . THR A 1 262 ? 24.974 -4.208 -16.025 1.00 91.06 262 THR A N 1
ATOM 2106 C CA . THR A 1 262 ? 25.850 -3.066 -16.353 1.00 91.06 262 THR A CA 1
ATOM 2107 C C . THR A 1 262 ? 27.009 -2.877 -15.373 1.00 91.06 262 THR A C 1
ATOM 2109 O O . THR A 1 262 ? 27.808 -1.945 -15.527 1.00 91.06 262 THR A O 1
ATOM 2112 N N . ALA A 1 263 ? 27.138 -3.745 -14.363 1.00 93.50 263 ALA A N 1
ATOM 2113 C CA . ALA A 1 263 ? 28.155 -3.619 -13.328 1.00 93.50 263 ALA A CA 1
ATOM 2114 C C . ALA A 1 263 ? 29.573 -3.578 -13.921 1.00 93.50 263 ALA A C 1
ATOM 2116 O O . ALA A 1 263 ? 30.098 -4.554 -14.457 1.00 93.50 263 ALA A O 1
ATOM 2117 N N . ASN A 1 264 ? 30.246 -2.436 -13.770 1.00 94.94 264 ASN A N 1
ATOM 2118 C CA . ASN A 1 264 ? 31.605 -2.250 -14.270 1.00 94.94 264 ASN A CA 1
ATOM 2119 C C . ASN A 1 264 ? 32.636 -2.447 -13.151 1.00 94.94 264 ASN A C 1
ATOM 2121 O O . ASN A 1 264 ? 33.183 -1.479 -12.610 1.00 94.94 264 ASN A O 1
ATOM 2125 N N . THR A 1 265 ? 32.889 -3.706 -12.794 1.00 96.06 265 THR A N 1
ATOM 2126 C CA . THR A 1 265 ? 33.886 -4.068 -11.778 1.00 96.06 265 THR A CA 1
ATOM 2127 C C . THR A 1 265 ? 35.302 -4.142 -12.358 1.00 96.06 265 THR A C 1
ATOM 2129 O O . THR A 1 265 ? 35.507 -4.416 -13.545 1.00 96.06 265 THR A O 1
ATOM 2132 N N . LYS A 1 266 ? 36.313 -3.878 -11.521 1.00 95.62 266 LYS A N 1
ATOM 2133 C CA . LYS A 1 266 ? 37.733 -3.855 -11.924 1.00 95.62 266 LYS A CA 1
ATOM 2134 C C . LYS A 1 266 ? 38.255 -5.225 -12.345 1.00 95.62 266 LYS A C 1
ATOM 2136 O O . LYS A 1 266 ? 39.058 -5.310 -13.266 1.00 95.62 266 LYS A O 1
ATOM 2141 N N . ASN A 1 267 ? 37.806 -6.275 -11.663 1.00 95.94 267 ASN A N 1
ATOM 2142 C CA . ASN A 1 267 ? 38.251 -7.654 -11.863 1.00 95.94 267 ASN A CA 1
ATOM 2143 C C . ASN A 1 267 ? 37.235 -8.520 -12.626 1.00 95.94 267 ASN A C 1
ATOM 2145 O O . ASN A 1 267 ? 37.453 -9.720 -12.727 1.00 95.94 267 ASN A O 1
ATOM 2149 N N . LYS A 1 268 ? 36.146 -7.936 -13.147 1.00 93.38 268 LYS A N 1
ATOM 2150 C CA . LYS A 1 268 ? 35.053 -8.657 -13.828 1.00 93.38 268 LYS A CA 1
ATOM 2151 C C . LYS A 1 268 ? 34.317 -9.681 -12.955 1.00 93.38 268 LYS A C 1
ATOM 2153 O O . LYS A 1 268 ? 33.607 -10.528 -13.479 1.00 93.38 268 LYS A O 1
ATOM 2158 N N . GLU A 1 269 ? 34.428 -9.566 -11.633 1.00 93.62 269 GLU A N 1
ATOM 2159 C CA . GLU A 1 269 ? 33.596 -10.304 -10.684 1.00 93.62 269 GLU A CA 1
ATOM 2160 C C . GLU A 1 269 ? 32.633 -9.335 -10.001 1.00 93.62 269 GLU A C 1
ATOM 2162 O O . GLU A 1 269 ? 33.047 -8.265 -9.551 1.00 93.62 269 GLU A O 1
ATOM 2167 N N . LEU A 1 270 ? 31.361 -9.713 -9.897 1.00 92.06 270 LEU A N 1
ATOM 2168 C CA . LEU A 1 270 ? 30.369 -9.015 -9.089 1.00 92.06 270 LEU A CA 1
ATOM 2169 C C . LEU A 1 270 ? 29.950 -9.936 -7.944 1.00 92.06 270 LEU A C 1
ATOM 2171 O O . LEU A 1 270 ? 29.603 -11.093 -8.163 1.00 92.06 270 LEU A O 1
ATOM 2175 N N . ARG A 1 271 ? 30.002 -9.423 -6.713 1.00 91.62 271 ARG A N 1
ATOM 2176 C CA . ARG A 1 271 ? 29.492 -10.115 -5.526 1.00 91.62 271 ARG A CA 1
ATOM 2177 C C . ARG A 1 271 ? 28.353 -9.293 -4.957 1.00 91.62 271 ARG A C 1
ATOM 2179 O O . ARG A 1 271 ? 28.551 -8.118 -4.650 1.00 91.62 271 ARG A O 1
ATOM 2186 N N . ILE A 1 272 ? 27.194 -9.922 -4.839 1.00 89.25 272 ILE A N 1
ATOM 2187 C CA . ILE A 1 272 ? 25.959 -9.310 -4.360 1.00 89.25 272 ILE A CA 1
ATOM 2188 C C . ILE A 1 272 ? 25.558 -10.039 -3.085 1.00 89.25 272 ILE A C 1
ATOM 2190 O O . ILE A 1 272 ? 25.643 -11.265 -3.016 1.00 89.25 272 ILE A O 1
ATOM 2194 N N . THR A 1 273 ? 25.139 -9.274 -2.085 1.00 88.06 273 THR A N 1
ATOM 2195 C CA . THR A 1 273 ? 24.499 -9.810 -0.888 1.00 88.06 273 THR A CA 1
ATOM 2196 C C . THR A 1 273 ? 23.063 -9.332 -0.900 1.00 88.06 273 THR A C 1
ATOM 2198 O O . THR A 1 273 ? 22.822 -8.128 -0.845 1.00 88.06 273 THR A O 1
ATOM 2201 N N . GLU A 1 274 ? 22.130 -10.270 -0.952 1.00 81.44 274 GLU A N 1
ATOM 2202 C CA . GLU A 1 274 ? 20.709 -9.992 -0.810 1.00 81.44 274 GLU A CA 1
ATOM 2203 C C . GLU A 1 274 ? 20.258 -10.345 0.608 1.00 81.44 274 GLU A C 1
ATOM 2205 O O . GLU A 1 274 ? 20.638 -11.382 1.161 1.00 81.44 274 GLU A O 1
ATOM 2210 N N . PHE A 1 275 ? 19.479 -9.455 1.219 1.00 78.12 275 PHE A N 1
ATOM 2211 C CA . PHE A 1 275 ? 18.923 -9.673 2.545 1.00 78.12 275 PHE A CA 1
ATOM 2212 C C . PHE A 1 275 ? 17.475 -10.151 2.432 1.00 78.12 275 PHE A C 1
ATOM 2214 O O . PHE A 1 275 ? 16.637 -9.483 1.835 1.00 78.12 275 PHE A O 1
ATOM 2221 N N . SER A 1 276 ? 17.170 -11.268 3.088 1.00 71.56 276 SER A N 1
ATOM 2222 C CA . SER A 1 276 ? 15.804 -11.731 3.319 1.00 71.56 276 SER A CA 1
ATOM 2223 C C . SER A 1 276 ? 15.558 -11.873 4.812 1.00 71.56 276 SER A C 1
ATOM 2225 O O . SER A 1 276 ? 16.432 -12.329 5.557 1.00 71.56 276 SER A O 1
ATOM 2227 N N . ALA A 1 277 ? 14.331 -11.573 5.240 1.00 65.25 277 ALA A N 1
ATOM 2228 C CA . ALA A 1 277 ? 13.872 -11.955 6.566 1.00 65.25 277 ALA A CA 1
ATOM 2229 C C . ALA A 1 277 ? 14.006 -13.479 6.752 1.00 65.25 277 ALA A C 1
ATOM 2231 O O . ALA A 1 277 ? 13.847 -14.273 5.814 1.00 65.25 277 ALA A O 1
ATOM 2232 N N . LYS A 1 278 ? 14.343 -13.894 7.975 1.00 62.81 278 LYS A N 1
ATOM 2233 C CA . LYS A 1 278 ? 14.572 -15.300 8.317 1.00 62.81 278 LYS A CA 1
ATOM 2234 C C . LYS A 1 278 ? 13.282 -16.105 8.105 1.00 62.81 278 LYS A C 1
ATOM 2236 O O . LYS A 1 278 ? 12.266 -15.782 8.706 1.00 62.81 278 LYS A O 1
ATOM 2241 N N . GLY A 1 279 ? 13.353 -17.176 7.312 1.00 57.84 279 GLY A N 1
ATOM 2242 C CA . GLY A 1 279 ? 12.254 -18.138 7.134 1.00 57.84 279 GLY A CA 1
ATOM 2243 C C . GLY A 1 279 ? 11.424 -18.001 5.853 1.00 57.84 279 GLY A C 1
ATOM 2244 O O . GLY A 1 279 ? 10.489 -18.773 5.693 1.00 57.84 279 GLY A O 1
ATOM 2245 N N . ALA A 1 280 ? 11.758 -17.077 4.943 1.00 61.09 280 ALA A N 1
ATOM 2246 C CA . ALA A 1 280 ? 11.002 -16.864 3.700 1.00 61.09 280 ALA A CA 1
ATOM 2247 C C . ALA A 1 280 ? 11.892 -16.551 2.474 1.00 61.09 280 ALA A C 1
ATOM 2249 O O . ALA A 1 280 ? 11.544 -15.704 1.657 1.00 61.09 280 ALA A O 1
ATOM 2250 N N . LEU A 1 281 ? 13.053 -17.209 2.355 1.00 65.94 281 LEU A N 1
ATOM 2251 C CA . LEU A 1 281 ? 13.851 -17.173 1.120 1.00 65.94 281 LEU A CA 1
ATOM 2252 C C . LEU A 1 281 ? 13.206 -18.077 0.065 1.00 65.94 281 LEU A C 1
ATOM 2254 O O . LEU A 1 281 ? 12.902 -19.225 0.382 1.00 65.94 281 LEU A O 1
ATOM 2258 N N . PHE A 1 282 ? 13.075 -17.568 -1.165 1.00 70.94 282 PHE A N 1
ATOM 2259 C CA . PHE A 1 282 ? 12.501 -18.265 -2.326 1.00 70.94 282 PHE A CA 1
ATOM 2260 C C . PHE A 1 282 ? 11.041 -18.670 -2.111 1.00 70.94 282 PHE A C 1
ATOM 2262 O O . PHE A 1 282 ? 10.714 -19.820 -1.823 1.00 70.94 282 PHE A O 1
ATOM 2269 N N . MET A 1 283 ? 10.166 -17.672 -2.208 1.00 68.69 283 MET A N 1
ATOM 2270 C CA . MET A 1 283 ? 8.727 -17.825 -1.985 1.00 68.69 283 MET A CA 1
ATOM 2271 C C . MET A 1 283 ? 7.989 -18.403 -3.198 1.00 68.69 283 MET A C 1
ATOM 2273 O O . MET A 1 283 ? 6.834 -18.801 -3.070 1.00 68.69 283 MET A O 1
ATOM 2277 N N . SER A 1 284 ? 8.649 -18.445 -4.352 1.00 75.06 284 SER A N 1
ATOM 2278 C CA . SER A 1 284 ? 8.116 -18.944 -5.612 1.00 75.06 284 SER A CA 1
ATOM 2279 C C . SER A 1 284 ? 8.718 -20.291 -6.003 1.00 75.06 284 SER A C 1
ATOM 2281 O O . SER A 1 284 ? 9.780 -20.705 -5.521 1.00 75.06 284 SER A O 1
ATOM 2283 N N . ALA A 1 285 ? 8.028 -20.993 -6.902 1.00 79.62 285 ALA A N 1
ATOM 2284 C CA . ALA A 1 285 ? 8.584 -22.185 -7.516 1.00 79.62 285 ALA A CA 1
ATOM 2285 C C . ALA A 1 285 ? 9.801 -21.810 -8.376 1.00 79.62 285 ALA A C 1
ATOM 2287 O O . ALA A 1 285 ? 9.779 -20.843 -9.137 1.00 79.62 285 ALA A O 1
ATOM 2288 N N . TRP A 1 286 ? 10.855 -22.618 -8.294 1.00 82.25 286 TRP A N 1
ATOM 2289 C CA . TRP A 1 286 ? 12.005 -22.527 -9.193 1.00 82.25 286 TRP A CA 1
ATOM 2290 C C . TRP A 1 286 ? 11.673 -23.202 -10.528 1.00 82.25 286 TRP A C 1
ATOM 2292 O O . TRP A 1 286 ? 12.187 -24.276 -10.844 1.00 82.25 286 TRP A O 1
ATOM 2302 N N . ASP A 1 287 ? 10.766 -22.586 -11.279 1.00 82.75 287 ASP A N 1
ATOM 2303 C CA . ASP A 1 287 ? 10.271 -23.077 -12.561 1.00 82.75 287 ASP A CA 1
ATOM 2304 C C . ASP A 1 287 ? 10.524 -22.028 -13.657 1.00 82.75 287 ASP A C 1
ATOM 2306 O O . ASP A 1 287 ? 9.883 -20.986 -13.670 1.00 82.75 287 ASP A O 1
ATOM 2310 N N . PRO A 1 288 ? 11.472 -22.246 -14.582 1.00 74.12 288 PRO A N 1
ATOM 2311 C CA . PRO A 1 288 ? 11.761 -21.275 -15.635 1.00 74.12 288 PRO A CA 1
ATOM 2312 C C . PRO A 1 288 ? 10.726 -21.280 -16.774 1.00 74.12 288 PRO A C 1
ATOM 2314 O O . PRO A 1 288 ? 10.872 -20.499 -17.711 1.00 74.12 288 PRO A O 1
ATOM 2317 N N . ILE A 1 289 ? 9.742 -22.188 -16.747 1.00 76.75 289 ILE A N 1
ATOM 2318 C CA . ILE A 1 289 ? 8.721 -22.345 -17.791 1.00 76.75 289 ILE A CA 1
ATOM 2319 C C . ILE A 1 289 ? 7.346 -21.879 -17.301 1.00 76.75 289 ILE A C 1
ATOM 2321 O O . ILE A 1 289 ? 6.610 -21.254 -18.063 1.00 76.75 289 ILE A O 1
ATOM 2325 N N . GLY A 1 290 ? 6.987 -22.198 -16.057 1.00 72.31 290 GLY A N 1
ATOM 2326 C CA . GLY A 1 290 ? 5.712 -21.812 -15.457 1.00 72.31 290 GLY A CA 1
ATOM 2327 C C . GLY A 1 290 ? 5.565 -20.297 -15.299 1.00 72.31 290 GLY A C 1
ATOM 2328 O O . GLY A 1 290 ? 6.508 -19.607 -14.924 1.00 72.31 290 GLY A O 1
ATOM 2329 N N . THR A 1 291 ? 4.359 -19.777 -15.536 1.00 64.94 291 THR A N 1
ATOM 2330 C CA . THR A 1 291 ? 4.042 -18.338 -15.425 1.00 64.94 291 THR A CA 1
ATOM 2331 C C . THR A 1 291 ? 4.187 -17.791 -14.003 1.00 64.94 291 THR A C 1
ATOM 2333 O O . THR A 1 291 ? 4.462 -16.609 -13.832 1.00 64.94 291 THR A O 1
ATOM 2336 N N . GLU A 1 292 ? 4.059 -18.657 -12.995 1.00 67.25 292 GLU A N 1
ATOM 2337 C CA . GLU A 1 292 ? 4.254 -18.343 -11.569 1.00 67.25 292 GLU A CA 1
ATOM 2338 C C . GLU A 1 292 ? 5.658 -18.698 -11.052 1.00 67.25 292 GLU A C 1
ATOM 2340 O O . GLU A 1 292 ? 5.953 -18.585 -9.858 1.00 67.25 292 GLU A O 1
ATOM 2345 N N . GLY A 1 293 ? 6.535 -19.180 -11.930 1.00 72.75 293 GLY A N 1
ATOM 2346 C CA . GLY A 1 293 ? 7.905 -19.499 -11.574 1.00 72.75 293 GLY A CA 1
ATOM 2347 C C . GLY A 1 293 ? 8.780 -18.249 -11.505 1.00 72.75 293 GLY A C 1
ATOM 2348 O O . GLY A 1 293 ? 8.624 -17.322 -12.295 1.00 72.75 293 GLY A O 1
ATOM 2349 N N . PHE A 1 294 ? 9.700 -18.208 -10.538 1.00 79.94 294 PHE A N 1
ATOM 2350 C CA . PHE A 1 294 ? 10.546 -17.040 -10.263 1.00 79.94 294 PHE A CA 1
ATOM 2351 C C . PHE A 1 294 ? 9.762 -15.727 -10.048 1.00 79.94 294 PHE A C 1
ATOM 2353 O O . PHE A 1 294 ? 10.181 -14.672 -10.515 1.00 79.94 294 PHE A O 1
ATOM 2360 N N . ASN A 1 295 ? 8.616 -15.756 -9.363 1.00 77.00 295 ASN A N 1
ATOM 2361 C CA . ASN A 1 295 ? 7.779 -14.561 -9.169 1.00 77.00 295 ASN A CA 1
ATOM 2362 C C . ASN A 1 295 ? 8.138 -13.729 -7.914 1.00 77.00 295 ASN A C 1
ATOM 2364 O O . ASN A 1 295 ? 7.569 -12.660 -7.693 1.00 77.00 295 ASN A O 1
ATOM 2368 N N . ASP A 1 296 ? 9.104 -14.177 -7.101 1.00 77.62 296 ASP A N 1
ATOM 2369 C CA . ASP A 1 296 ? 9.568 -13.453 -5.912 1.00 77.62 296 ASP A CA 1
ATOM 2370 C C . ASP A 1 296 ? 10.903 -12.727 -6.143 1.00 77.62 296 ASP A C 1
ATOM 2372 O O . ASP A 1 296 ? 11.762 -13.204 -6.889 1.00 77.62 296 ASP A O 1
ATOM 2376 N N . VAL A 1 297 ? 11.104 -11.590 -5.464 1.00 77.56 297 VAL A N 1
ATOM 2377 C CA . VAL A 1 297 ? 12.291 -10.725 -5.629 1.00 77.56 297 VAL A CA 1
ATOM 2378 C C . VAL A 1 297 ? 13.619 -11.477 -5.470 1.00 77.56 297 VAL A C 1
ATOM 2380 O O . VAL A 1 297 ? 14.536 -11.248 -6.256 1.00 77.56 297 VAL A O 1
ATOM 2383 N N . TYR A 1 298 ? 13.691 -12.438 -4.544 1.00 81.25 298 TYR A N 1
ATOM 2384 C CA . TYR A 1 298 ? 14.916 -13.183 -4.239 1.00 81.25 298 TYR A CA 1
ATOM 2385 C C . TYR A 1 298 ? 15.299 -14.138 -5.371 1.00 81.25 298 TYR A C 1
ATOM 2387 O O . TYR A 1 298 ? 16.468 -14.336 -5.701 1.00 81.25 298 TYR A O 1
ATOM 2395 N N . SER A 1 299 ? 14.291 -14.744 -5.989 1.00 83.06 299 SER A N 1
ATOM 2396 C CA . SER A 1 299 ? 14.464 -15.603 -7.155 1.00 83.06 299 SER A CA 1
ATOM 2397 C C . SER A 1 299 ? 14.779 -14.787 -8.427 1.00 83.06 299 SER A C 1
ATOM 2399 O O . SER A 1 299 ? 15.636 -15.180 -9.226 1.00 83.06 299 SER A O 1
ATOM 2401 N N . LEU A 1 300 ? 14.172 -13.601 -8.578 1.00 82.88 300 LEU A N 1
ATOM 2402 C CA . LEU A 1 300 ? 14.349 -12.719 -9.737 1.00 82.88 300 LEU A CA 1
ATOM 2403 C C . LEU A 1 300 ? 15.760 -12.132 -9.840 1.00 82.88 300 LEU A C 1
ATOM 2405 O O . LEU A 1 300 ? 16.272 -12.015 -10.953 1.00 82.88 300 LEU A O 1
ATOM 2409 N N . VAL A 1 301 ? 16.421 -11.833 -8.716 1.00 85.75 301 VAL A N 1
ATOM 2410 C CA . VAL A 1 301 ? 17.822 -11.360 -8.697 1.00 85.75 301 VAL A CA 1
ATOM 2411 C C . VAL A 1 301 ? 18.778 -12.354 -9.371 1.00 85.75 301 VAL A C 1
ATOM 2413 O O . VAL A 1 301 ? 19.793 -11.949 -9.942 1.00 85.75 301 VAL A O 1
ATOM 2416 N N . ILE A 1 302 ? 18.453 -13.651 -9.343 1.00 85.69 302 ILE A N 1
ATOM 2417 C CA . ILE A 1 302 ? 19.230 -14.710 -9.998 1.00 85.69 302 ILE A CA 1
ATOM 2418 C C . ILE A 1 302 ? 18.772 -14.911 -11.443 1.00 85.69 302 ILE A C 1
ATOM 2420 O O . ILE A 1 302 ? 19.615 -15.055 -12.327 1.00 85.69 302 ILE A O 1
ATOM 2424 N N . ALA A 1 303 ? 17.459 -14.957 -11.682 1.00 86.31 303 ALA A N 1
ATOM 2425 C CA . ALA A 1 303 ? 16.900 -15.346 -12.973 1.00 86.31 303 ALA A CA 1
ATOM 2426 C C . ALA A 1 303 ? 16.987 -14.245 -14.040 1.00 86.31 303 ALA A C 1
ATOM 2428 O O . ALA A 1 303 ? 17.333 -14.539 -15.183 1.00 86.31 303 ALA A O 1
ATOM 2429 N N . GLN A 1 304 ? 16.699 -12.987 -13.687 1.00 86.06 304 GLN A N 1
ATOM 2430 C CA . GLN A 1 304 ? 16.615 -11.888 -14.657 1.00 86.06 304 GLN A CA 1
ATOM 2431 C C . GLN A 1 304 ? 17.918 -11.669 -15.446 1.00 86.06 304 GLN A C 1
ATOM 2433 O O . GLN A 1 304 ? 17.841 -11.599 -16.666 1.00 86.06 304 GLN A O 1
ATOM 2438 N N . PRO A 1 305 ? 19.123 -11.682 -14.837 1.00 88.50 305 PRO A N 1
ATOM 2439 C CA . PRO A 1 305 ? 20.372 -11.483 -15.583 1.00 88.50 305 PRO A CA 1
ATOM 2440 C C . PRO A 1 305 ? 20.728 -12.599 -16.582 1.00 88.50 305 PRO A C 1
ATOM 2442 O O . PRO A 1 305 ? 21.744 -12.490 -17.270 1.00 88.50 305 PRO A O 1
ATOM 2445 N N . LEU A 1 306 ? 19.973 -13.704 -16.617 1.00 87.38 306 LEU A N 1
ATOM 2446 C CA . LEU A 1 306 ? 20.260 -14.868 -17.464 1.00 87.38 306 LEU A CA 1
ATOM 2447 C C . LEU A 1 306 ? 19.623 -14.778 -18.856 1.00 87.38 306 LEU A C 1
ATOM 2449 O O . LEU A 1 306 ? 19.941 -15.601 -19.716 1.00 87.38 306 LEU A O 1
ATOM 2453 N N . PHE A 1 307 ? 18.738 -13.810 -19.088 1.00 85.69 307 PHE A N 1
ATOM 2454 C CA . PHE A 1 307 ? 18.080 -13.605 -20.372 1.00 85.69 307 PHE A CA 1
ATOM 2455 C C . PHE A 1 307 ? 17.868 -12.117 -20.640 1.00 85.69 307 PHE A C 1
ATOM 2457 O O . PHE A 1 307 ? 17.886 -11.305 -19.727 1.00 85.69 307 PHE A O 1
ATOM 2464 N N . ASP A 1 308 ? 17.632 -11.768 -21.902 1.00 85.44 308 ASP A N 1
ATOM 2465 C CA . ASP A 1 308 ? 17.296 -10.398 -22.272 1.00 85.44 308 ASP A CA 1
ATOM 2466 C C . ASP A 1 308 ? 15.835 -10.316 -22.709 1.00 85.44 308 ASP A C 1
ATOM 2468 O O . ASP A 1 308 ? 15.350 -11.143 -23.489 1.00 85.44 308 ASP A O 1
ATOM 2472 N N . ARG A 1 309 ? 15.133 -9.283 -22.244 1.00 86.06 309 ARG A N 1
ATOM 2473 C CA . ARG A 1 309 ? 13.743 -9.016 -22.627 1.00 86.06 309 ARG A CA 1
ATOM 2474 C C . ARG A 1 309 ? 13.663 -8.377 -24.015 1.00 86.06 309 ARG A C 1
ATOM 2476 O O . ARG A 1 309 ? 14.592 -7.722 -24.490 1.00 86.06 309 ARG A O 1
ATOM 2483 N N . ALA A 1 310 ? 12.504 -8.514 -24.659 1.00 87.94 310 ALA A N 1
ATOM 2484 C CA . ALA A 1 310 ? 12.209 -7.826 -25.917 1.00 87.94 310 ALA A CA 1
ATOM 2485 C C . ALA A 1 310 ? 12.253 -6.295 -25.751 1.00 87.94 310 ALA A C 1
ATOM 2487 O O . ALA A 1 310 ? 12.890 -5.595 -26.544 1.00 87.94 310 ALA A O 1
ATOM 2488 N N . SER A 1 311 ? 11.633 -5.809 -24.677 1.00 88.81 311 SER A N 1
ATOM 2489 C CA . SER A 1 311 ? 11.568 -4.414 -24.242 1.00 88.81 311 SER A CA 1
ATOM 2490 C C . SER A 1 311 ? 11.622 -4.335 -22.714 1.00 88.81 311 SER A C 1
ATOM 2492 O O . SER A 1 311 ? 11.454 -5.341 -22.023 1.00 88.81 311 SER A O 1
ATOM 2494 N N . PHE A 1 312 ? 11.842 -3.138 -22.178 1.00 85.12 312 PHE A N 1
ATOM 2495 C CA . PHE A 1 312 ? 11.895 -2.878 -20.737 1.00 85.12 312 PHE A CA 1
ATOM 2496 C C . PHE A 1 312 ? 11.332 -1.495 -20.406 1.00 85.12 312 PHE A C 1
ATOM 2498 O O . PHE A 1 312 ? 11.236 -0.631 -21.275 1.00 85.12 312 PHE A O 1
ATOM 2505 N N . GLU A 1 313 ? 10.988 -1.266 -19.145 1.00 85.00 313 GLU A N 1
ATOM 2506 C CA . GLU A 1 313 ? 10.657 0.068 -18.644 1.00 85.00 313 GLU A CA 1
ATOM 2507 C C . GLU A 1 313 ? 11.952 0.831 -18.369 1.00 85.00 313 GLU A C 1
ATOM 2509 O O . GLU A 1 313 ? 12.809 0.373 -17.609 1.00 85.00 313 GLU A O 1
ATOM 2514 N N . SER A 1 314 ? 12.123 1.996 -18.996 1.00 85.25 314 SER A N 1
ATOM 2515 C CA . SER A 1 314 ? 13.318 2.812 -18.773 1.00 85.25 314 SER A CA 1
ATOM 2516 C C . SER A 1 314 ? 13.483 3.136 -17.276 1.00 85.25 314 SER A C 1
ATOM 2518 O O . SER A 1 314 ? 12.556 3.681 -16.674 1.00 85.25 314 SER A O 1
ATOM 2520 N N . PRO A 1 315 ? 14.665 2.913 -16.667 1.00 80.69 315 PRO A N 1
ATOM 2521 C CA . PRO A 1 315 ? 14.879 3.127 -15.230 1.00 80.69 315 PRO A CA 1
ATOM 2522 C C . PRO A 1 315 ? 14.782 4.601 -14.795 1.00 80.69 315 PRO A C 1
ATOM 2524 O O . PRO A 1 315 ? 14.849 4.896 -13.603 1.00 80.69 315 PRO A O 1
ATOM 2527 N N . ALA A 1 316 ? 14.649 5.532 -15.748 1.00 81.00 316 ALA A N 1
ATOM 2528 C CA . ALA A 1 316 ? 14.514 6.964 -15.495 1.00 81.00 316 ALA A CA 1
ATOM 2529 C C . ALA A 1 316 ? 13.136 7.531 -15.877 1.00 81.00 316 ALA A C 1
ATOM 2531 O O . ALA A 1 316 ? 12.647 8.433 -15.203 1.00 81.00 316 ALA A O 1
ATOM 2532 N N . SER A 1 317 ? 12.519 7.043 -16.959 1.00 85.69 317 SER A N 1
ATOM 2533 C CA . SER A 1 317 ? 11.252 7.581 -17.483 1.00 85.69 317 SER A CA 1
ATOM 2534 C C . SER A 1 317 ? 10.081 6.612 -17.390 1.00 85.69 317 SER A C 1
ATOM 2536 O O . SER A 1 317 ? 8.951 7.041 -17.596 1.00 85.69 317 SER A O 1
ATOM 2538 N N . ALA A 1 318 ? 10.347 5.332 -17.120 1.00 88.00 318 ALA A N 1
ATOM 2539 C CA . ALA A 1 318 ? 9.397 4.224 -17.172 1.00 88.00 318 ALA A CA 1
ATOM 2540 C C . ALA A 1 318 ? 8.676 4.038 -18.519 1.00 88.00 318 ALA A C 1
ATOM 2542 O O . ALA A 1 318 ? 7.724 3.273 -18.627 1.00 88.00 318 ALA A O 1
ATOM 2543 N N . ILE A 1 319 ? 9.132 4.720 -19.572 1.00 87.81 319 ILE A N 1
ATOM 2544 C CA . ILE A 1 319 ? 8.604 4.534 -20.922 1.00 87.81 319 ILE A CA 1
ATOM 2545 C C . ILE A 1 319 ? 9.099 3.185 -21.443 1.00 87.81 319 ILE A C 1
ATOM 2547 O O . ILE A 1 319 ? 10.290 2.867 -21.313 1.00 87.81 319 ILE A O 1
ATOM 2551 N N . ALA A 1 320 ? 8.195 2.421 -22.058 1.00 85.50 320 ALA A N 1
ATOM 2552 C CA . ALA A 1 320 ? 8.527 1.182 -22.745 1.00 85.50 320 ALA A CA 1
ATOM 2553 C C . ALA A 1 320 ? 9.621 1.441 -23.793 1.00 85.50 320 ALA A C 1
ATOM 2555 O O . ALA A 1 320 ? 9.442 2.191 -24.752 1.00 85.50 320 ALA A O 1
ATOM 2556 N N . THR A 1 321 ? 10.783 0.840 -23.571 1.00 87.25 321 THR A N 1
ATOM 2557 C CA . THR A 1 321 ? 11.996 1.04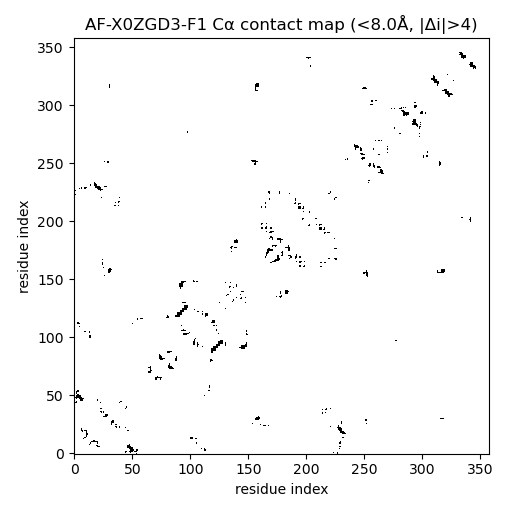3 -24.356 1.00 87.25 321 THR A CA 1
ATOM 2558 C C . THR A 1 321 ? 12.354 -0.260 -25.070 1.00 87.25 321 THR A C 1
ATOM 2560 O O . THR A 1 321 ? 12.484 -1.299 -24.412 1.00 87.25 321 THR A O 1
ATOM 2563 N N . PRO A 1 322 ? 12.512 -0.242 -26.407 1.00 89.12 322 PRO A N 1
ATOM 2564 C CA . PRO A 1 322 ? 12.988 -1.397 -27.161 1.00 89.12 322 PRO A CA 1
ATOM 2565 C C . PRO A 1 322 ? 14.367 -1.869 -26.686 1.00 89.12 322 PRO A C 1
ATOM 2567 O O . PRO A 1 322 ? 15.241 -1.046 -26.407 1.00 89.12 322 PRO A O 1
ATOM 2570 N N . TRP A 1 323 ? 14.582 -3.186 -26.636 1.00 87.19 323 TRP A N 1
ATOM 2571 C CA . TRP A 1 323 ? 15.888 -3.766 -26.313 1.00 87.19 323 TRP A CA 1
ATOM 2572 C C . TRP A 1 323 ? 16.354 -4.782 -27.351 1.00 87.19 323 TRP A C 1
ATOM 2574 O O . TRP A 1 323 ? 17.156 -4.439 -28.219 1.00 87.19 323 TRP A O 1
ATOM 2584 N N . ARG A 1 324 ? 15.883 -6.032 -27.273 1.00 89.56 324 ARG A N 1
ATOM 2585 C CA . ARG A 1 324 ? 16.204 -7.075 -28.262 1.00 89.56 324 ARG A CA 1
ATOM 2586 C C . ARG A 1 324 ? 15.272 -7.057 -29.466 1.00 89.56 324 ARG A C 1
ATOM 2588 O O . ARG A 1 324 ? 15.650 -7.551 -30.524 1.00 89.56 324 ARG A O 1
ATOM 2595 N N . VAL A 1 325 ? 14.082 -6.480 -29.310 1.00 87.62 325 VAL A N 1
ATOM 2596 C CA . VAL A 1 325 ? 13.083 -6.347 -30.371 1.00 87.62 325 VAL A CA 1
ATOM 2597 C C . VAL A 1 325 ? 12.842 -4.866 -30.610 1.00 87.62 325 VAL A C 1
ATOM 2599 O O . VAL A 1 325 ? 12.389 -4.157 -29.714 1.00 87.62 325 VAL A O 1
ATOM 2602 N N . ILE A 1 326 ? 13.167 -4.401 -31.815 1.00 88.19 326 ILE A N 1
ATOM 2603 C CA . ILE A 1 326 ? 12.925 -3.024 -32.245 1.00 88.19 326 ILE A CA 1
ATOM 2604 C C . ILE A 1 326 ? 11.744 -3.061 -33.213 1.00 88.19 326 ILE A C 1
ATOM 2606 O O . ILE A 1 326 ? 11.870 -3.667 -34.277 1.00 88.19 326 ILE A O 1
ATOM 2610 N N . PRO A 1 327 ? 10.595 -2.464 -32.864 1.00 82.75 327 PRO A N 1
ATOM 2611 C CA . PRO A 1 327 ? 9.494 -2.370 -33.804 1.00 82.75 327 PRO A CA 1
ATOM 2612 C C . PRO A 1 327 ? 9.858 -1.368 -34.912 1.00 82.75 327 PRO A C 1
ATOM 2614 O O . PRO A 1 327 ? 10.182 -0.218 -34.624 1.00 82.75 327 PRO A O 1
ATOM 2617 N N . GLU A 1 328 ? 9.836 -1.810 -36.171 1.00 81.69 328 GLU A N 1
ATOM 2618 C CA . GLU A 1 328 ? 10.186 -0.968 -37.330 1.00 81.69 328 GLU A CA 1
ATOM 2619 C C . GLU A 1 328 ? 8.986 -0.152 -37.836 1.00 81.69 328 GLU A C 1
ATOM 2621 O O . GLU A 1 328 ? 9.109 1.046 -38.081 1.00 81.69 328 GLU A O 1
ATOM 2626 N N . GLU A 1 329 ? 7.808 -0.777 -37.931 1.00 84.00 329 GLU A N 1
ATOM 2627 C CA . GLU A 1 329 ? 6.570 -0.150 -38.403 1.00 84.00 329 GLU A CA 1
ATOM 2628 C C . GLU A 1 329 ? 5.435 -0.406 -37.402 1.00 84.00 329 GLU A C 1
ATOM 2630 O O . GLU A 1 329 ? 4.726 -1.410 -37.472 1.00 84.00 329 GLU A O 1
ATOM 2635 N N . VAL A 1 330 ? 5.262 0.503 -36.437 1.00 81.81 330 VAL A N 1
ATOM 2636 C CA . VAL A 1 330 ? 4.105 0.466 -35.530 1.00 81.81 330 VAL A CA 1
ATOM 2637 C C . VAL A 1 330 ? 2.950 1.206 -36.187 1.00 81.81 330 VAL A C 1
ATOM 2639 O O . VAL A 1 330 ? 2.980 2.428 -36.328 1.00 81.81 330 VAL A O 1
ATOM 2642 N N . LYS A 1 331 ? 1.919 0.458 -36.574 1.00 84.31 331 LYS A N 1
ATOM 2643 C CA . LYS A 1 331 ? 0.649 1.013 -37.029 1.00 84.31 331 LYS A CA 1
ATOM 2644 C C . LYS A 1 331 ? -0.381 0.865 -35.914 1.00 84.31 331 LYS A C 1
ATOM 2646 O O . LYS A 1 331 ? -0.644 -0.249 -35.474 1.00 84.31 331 LYS A O 1
ATOM 2651 N N . THR A 1 332 ? -0.990 1.976 -35.515 1.00 86.00 332 THR A N 1
ATOM 2652 C CA . THR A 1 332 ? -2.107 1.996 -34.566 1.00 86.00 332 THR A CA 1
ATOM 2653 C C . THR A 1 332 ? -3.301 2.646 -35.248 1.00 86.00 332 THR A C 1
ATOM 2655 O O . THR A 1 332 ? -3.239 3.811 -35.631 1.00 86.00 332 THR A O 1
ATOM 2658 N N . GLU A 1 333 ? -4.386 1.895 -35.418 1.00 90.50 333 GLU A N 1
ATOM 2659 C CA . GLU A 1 333 ? -5.666 2.421 -35.891 1.00 90.50 333 GLU A CA 1
ATOM 2660 C C . GLU A 1 333 ? -6.755 1.920 -34.954 1.00 90.50 333 GLU A C 1
ATOM 2662 O O . GLU A 1 333 ? -7.086 0.734 -34.958 1.00 90.50 333 GLU A O 1
ATOM 2667 N N . VAL A 1 334 ? -7.285 2.829 -34.145 1.00 92.38 334 VAL A N 1
ATOM 2668 C CA . VAL A 1 334 ? -8.331 2.558 -33.160 1.00 92.38 334 VAL A CA 1
ATOM 2669 C C . VAL A 1 334 ? -9.399 3.646 -33.229 1.00 92.38 334 VAL A C 1
ATOM 2671 O O . VAL A 1 334 ? -9.125 4.757 -33.684 1.00 92.38 334 VAL A O 1
ATOM 2674 N N . ASP A 1 335 ? -10.620 3.320 -32.826 1.00 92.69 335 ASP A N 1
ATOM 2675 C CA . ASP A 1 335 ? -11.732 4.265 -32.673 1.00 92.69 335 ASP A CA 1
ATOM 2676 C C . ASP A 1 335 ? -12.734 3.712 -31.662 1.00 92.69 335 ASP A C 1
ATOM 2678 O O . ASP A 1 335 ? -12.601 2.563 -31.243 1.00 92.69 335 ASP A O 1
ATOM 2682 N N . ARG A 1 336 ? -13.740 4.502 -31.295 1.00 94.25 336 ARG A N 1
ATOM 2683 C CA . ARG A 1 336 ? -14.846 4.013 -30.473 1.00 94.25 336 ARG A CA 1
ATOM 2684 C C . ARG A 1 336 ? -15.924 3.357 -31.314 1.00 94.25 336 ARG A C 1
ATOM 2686 O O . ARG A 1 336 ? -16.236 3.820 -32.413 1.00 94.25 336 ARG A O 1
ATOM 2693 N N . ASP A 1 337 ? -16.523 2.313 -30.767 1.00 92.12 337 ASP A N 1
ATOM 2694 C CA . ASP A 1 337 ? -17.796 1.802 -31.255 1.00 92.12 337 ASP A CA 1
ATOM 2695 C C . ASP A 1 337 ? -18.998 2.554 -30.658 1.0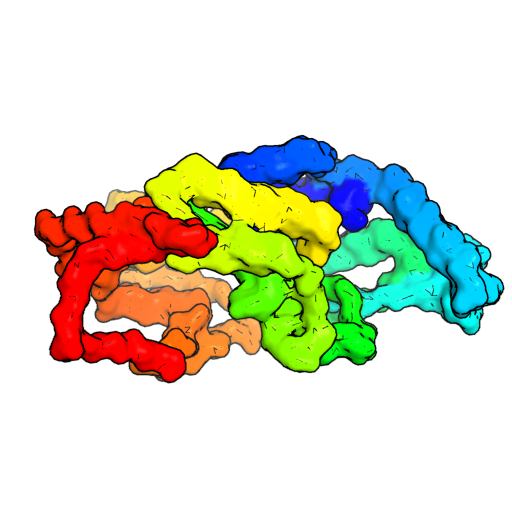0 92.12 337 ASP A C 1
ATOM 2697 O O . ASP A 1 337 ? -18.854 3.545 -29.938 1.00 92.12 337 ASP A O 1
ATOM 2701 N N . GLU A 1 338 ? -20.209 2.096 -30.983 1.00 90.69 338 GLU A N 1
ATOM 2702 C CA . GLU A 1 338 ? -21.457 2.681 -30.475 1.00 90.69 338 GLU A CA 1
ATOM 2703 C C . GLU A 1 338 ? -21.638 2.499 -28.958 1.00 90.69 338 GLU A C 1
ATOM 2705 O O . GLU A 1 338 ? -22.374 3.270 -28.342 1.00 90.69 338 GLU A O 1
ATOM 2710 N N . ALA A 1 339 ? -20.970 1.509 -28.355 1.00 89.31 339 ALA A N 1
ATOM 2711 C CA . ALA A 1 339 ? -20.959 1.280 -26.912 1.00 89.31 339 ALA A CA 1
ATOM 2712 C C . ALA A 1 339 ? -19.901 2.135 -26.190 1.00 89.31 339 ALA A C 1
ATOM 2714 O O . ALA A 1 339 ? -19.924 2.235 -24.966 1.00 89.31 339 ALA A O 1
ATOM 2715 N N . GLY A 1 340 ? -19.020 2.801 -26.943 1.00 87.19 340 GLY A N 1
ATOM 2716 C CA . GLY A 1 340 ? -17.933 3.614 -26.416 1.00 87.19 340 GLY A CA 1
ATOM 2717 C C . GLY A 1 340 ? -16.637 2.837 -26.195 1.00 87.19 340 GLY A C 1
ATOM 2718 O O . GLY A 1 340 ? -15.686 3.436 -25.696 1.00 87.19 340 GLY A O 1
ATOM 2719 N N . GLU A 1 341 ? -16.562 1.570 -26.600 1.00 92.19 341 GLU A N 1
ATOM 2720 C CA . GLU A 1 341 ? -15.381 0.723 -26.452 1.00 92.19 341 GLU A CA 1
ATOM 2721 C C . GLU A 1 341 ? -14.348 1.009 -27.543 1.00 92.19 341 GLU A C 1
ATOM 2723 O O . GLU A 1 341 ? -14.684 1.203 -28.715 1.00 92.19 341 GLU A O 1
ATOM 2728 N N . VAL A 1 342 ? -13.069 1.031 -27.168 1.00 93.25 342 VAL A N 1
ATOM 2729 C CA . VAL A 1 342 ? -11.957 1.191 -28.107 1.00 93.25 342 VAL A CA 1
ATOM 2730 C C . VAL A 1 342 ? -11.790 -0.091 -28.925 1.00 93.25 342 VAL A C 1
ATOM 2732 O O . VAL A 1 342 ? -11.378 -1.134 -28.420 1.00 93.25 342 VAL A O 1
ATOM 2735 N N . LEU A 1 343 ? -12.056 0.001 -30.228 1.00 90.81 343 LEU A N 1
ATOM 2736 C CA . LEU A 1 343 ? -11.892 -1.083 -31.190 1.00 90.81 343 LEU A CA 1
ATOM 2737 C C . LEU A 1 343 ? -10.712 -0.836 -32.130 1.00 90.81 343 LEU A C 1
ATOM 2739 O O . LEU A 1 343 ? -10.555 0.243 -32.708 1.00 90.81 343 LEU A O 1
ATOM 2743 N N . GLY A 1 344 ? -9.921 -1.886 -32.355 1.00 89.94 344 GLY A N 1
ATOM 2744 C CA . GLY A 1 344 ? -8.895 -1.913 -33.395 1.00 89.94 344 GLY A CA 1
ATOM 2745 C C . GLY A 1 344 ? -9.504 -1.987 -34.797 1.00 89.94 344 GLY A C 1
ATOM 2746 O O . GLY A 1 344 ? -10.330 -2.848 -35.086 1.00 89.94 344 GLY A O 1
ATOM 2747 N N . LYS A 1 345 ? -9.059 -1.107 -35.696 1.00 89.81 345 LYS A N 1
ATOM 2748 C CA . LYS A 1 345 ? -9.457 -1.077 -37.117 1.00 89.81 345 LYS A CA 1
ATOM 2749 C C . LYS A 1 345 ? -8.514 -1.855 -38.033 1.00 89.81 345 LYS A C 1
ATOM 2751 O O . LYS A 1 345 ? -8.804 -2.034 -39.217 1.00 89.81 345 LYS A O 1
ATOM 2756 N N . ILE A 1 346 ? -7.386 -2.317 -37.503 1.00 89.50 346 ILE A N 1
ATOM 2757 C CA . ILE A 1 346 ? -6.432 -3.126 -38.255 1.00 89.50 346 ILE A CA 1
ATOM 2758 C C . ILE A 1 346 ? -7.061 -4.498 -38.499 1.00 89.50 346 ILE A C 1
ATOM 2760 O O . ILE A 1 346 ? -7.382 -5.219 -37.556 1.00 89.50 346 ILE A O 1
ATOM 2764 N N . GLN A 1 347 ? -7.242 -4.858 -39.771 1.00 85.44 347 GLN A N 1
ATOM 2765 C CA . GLN A 1 347 ? -7.786 -6.161 -40.139 1.00 85.44 347 GLN A CA 1
ATOM 2766 C C . GLN A 1 347 ? -6.836 -7.273 -39.689 1.00 85.44 347 GLN A C 1
ATOM 2768 O O . GLN A 1 347 ? -5.709 -7.381 -40.172 1.00 85.44 347 GLN A O 1
ATOM 2773 N N . VAL A 1 348 ? -7.313 -8.116 -38.778 1.00 82.94 348 VAL A N 1
ATOM 2774 C CA . VAL A 1 348 ? -6.634 -9.349 -38.385 1.00 82.94 348 VAL A CA 1
ATOM 2775 C C . VAL A 1 348 ? -7.049 -10.450 -39.363 1.00 82.94 348 VAL A C 1
ATOM 2777 O O . VAL A 1 348 ? -8.230 -10.585 -39.682 1.00 82.94 348 VAL A O 1
ATOM 2780 N N . SER A 1 349 ? -6.079 -11.216 -39.873 1.00 86.00 349 SER A N 1
ATOM 2781 C CA . SER A 1 349 ? -6.357 -12.329 -40.791 1.00 86.00 349 SER A CA 1
ATOM 2782 C C . SER A 1 349 ? -7.365 -13.305 -40.167 1.00 86.00 349 SER A C 1
ATOM 2784 O O . SER A 1 349 ? -7.186 -13.666 -39.004 1.00 86.00 349 SER A O 1
ATOM 2786 N N . PRO A 1 350 ? -8.364 -13.810 -40.914 1.00 84.94 350 PRO A N 1
ATOM 2787 C CA . PRO A 1 350 ? -9.234 -14.887 -40.437 1.00 84.94 350 PRO A CA 1
ATOM 2788 C C . PRO A 1 350 ? -8.478 -16.170 -40.055 1.00 84.94 350 PRO A C 1
ATOM 2790 O O . PRO A 1 350 ? -9.011 -17.003 -39.331 1.00 84.94 350 PRO A O 1
ATOM 2793 N N . GLU A 1 351 ? -7.246 -16.338 -40.548 1.00 89.25 351 GLU A N 1
ATOM 2794 C CA . GLU A 1 351 ? -6.355 -17.456 -40.212 1.00 89.25 351 GLU A CA 1
ATOM 2795 C C . GLU A 1 351 ? -5.528 -17.202 -38.941 1.00 89.25 351 GLU A C 1
ATOM 2797 O O . GLU A 1 351 ? -4.810 -18.093 -38.484 1.00 89.25 351 GLU A O 1
ATOM 2802 N N . ALA A 1 352 ? -5.584 -15.993 -38.374 1.00 85.44 352 ALA A N 1
ATOM 2803 C CA . ALA A 1 352 ? -4.872 -15.682 -37.146 1.00 85.44 352 ALA A CA 1
ATOM 2804 C C . ALA A 1 352 ? -5.436 -16.518 -35.995 1.00 85.44 352 ALA A C 1
ATOM 2806 O O . ALA A 1 352 ? -6.638 -16.531 -35.726 1.00 85.44 352 ALA A O 1
ATOM 2807 N N . ILE A 1 353 ? -4.543 -17.197 -35.287 1.00 82.12 353 ILE A N 1
ATOM 2808 C CA . ILE A 1 353 ? -4.901 -17.939 -34.088 1.00 82.12 353 ILE A CA 1
ATOM 2809 C C . ILE A 1 353 ? -4.878 -16.942 -32.935 1.00 82.12 353 ILE A C 1
ATOM 2811 O O . ILE A 1 353 ? -3.825 -16.386 -32.616 1.00 82.12 353 ILE A O 1
ATOM 2815 N N . LYS A 1 354 ? -6.035 -16.710 -32.305 1.00 76.06 354 LYS A N 1
ATOM 2816 C CA . LYS A 1 354 ? -6.071 -16.023 -31.014 1.00 76.06 354 LYS A CA 1
ATOM 2817 C C . LYS A 1 354 ? -5.340 -16.918 -30.016 1.00 76.06 354 LYS A C 1
ATOM 2819 O O . LYS A 1 354 ? -5.811 -18.012 -29.714 1.00 76.06 354 LYS A O 1
ATOM 2824 N N . TYR A 1 355 ? -4.176 -16.476 -29.556 1.00 69.62 355 TYR A N 1
ATOM 2825 C CA . TYR A 1 355 ? -3.510 -17.120 -28.436 1.00 69.62 355 TYR A CA 1
ATOM 2826 C C . TYR A 1 355 ? -4.293 -16.759 -27.173 1.00 69.62 355 TYR A C 1
ATOM 2828 O O . TYR A 1 355 ? -4.324 -15.594 -26.782 1.00 69.62 355 TYR A O 1
ATOM 2836 N N . ASP A 1 356 ? -4.990 -17.742 -26.610 1.00 63.31 356 ASP A N 1
ATOM 2837 C CA . ASP A 1 356 ? -5.641 -17.627 -25.312 1.00 63.31 356 ASP A CA 1
ATOM 2838 C C . ASP A 1 356 ? -4.699 -18.229 -24.271 1.00 63.31 356 ASP A C 1
ATOM 2840 O O . ASP A 1 356 ? -4.392 -19.420 -24.325 1.00 63.31 356 ASP A O 1
ATOM 2844 N N . SER A 1 357 ? -4.152 -17.377 -23.407 1.00 50.62 357 SER A N 1
ATOM 2845 C CA . SER A 1 357 ? -3.239 -17.786 -22.340 1.00 50.62 357 SER A CA 1
ATOM 2846 C C . SER A 1 357 ? -3.962 -18.135 -21.037 1.00 50.62 357 SER A C 1
ATOM 2848 O O . SER A 1 357 ? -3.272 -18.336 -20.038 1.00 50.62 357 SER A O 1
ATOM 2850 N N . ALA A 1 358 ? -5.302 -18.116 -21.034 1.00 44.06 358 ALA A N 1
ATOM 2851 C CA . ALA A 1 358 ? -6.136 -18.415 -19.871 1.00 44.06 358 ALA A CA 1
ATOM 2852 C C . ALA A 1 358 ? -6.074 -19.887 -19.438 1.00 44.06 358 ALA A C 1
ATOM 2854 O O . ALA A 1 358 ? -5.969 -20.781 -20.313 1.00 44.06 358 ALA A O 1
#

Solvent-accessible surface area (backbone atoms only — not comparable to full-atom values): 20788 Å² total; per-residue (Å²): 104,78,34,45,47,39,18,45,53,47,23,52,73,50,48,68,54,44,46,38,62,28,72,52,92,56,62,80,86,27,40,60,24,66,63,60,50,49,46,40,51,72,74,63,67,52,48,60,36,39,49,68,60,36,36,50,52,52,46,50,54,52,50,57,51,24,67,36,84,93,27,51,88,32,40,42,81,55,89,74,33,33,20,45,78,84,39,67,40,67,43,34,32,37,20,28,53,82,38,63,61,49,38,30,48,50,39,54,52,53,41,54,52,46,38,74,55,16,36,45,64,46,76,44,76,33,46,64,66,63,43,47,50,50,59,49,69,38,51,46,80,71,61,80,50,74,45,66,53,76,88,80,78,71,81,45,33,45,42,76,57,45,64,55,54,23,28,57,59,18,51,92,70,21,71,18,65,29,27,57,65,100,50,51,54,61,82,50,72,65,41,40,56,28,33,51,36,47,61,75,54,55,57,92,47,72,65,54,42,51,54,37,42,50,50,28,46,48,53,47,62,70,72,44,80,65,81,51,46,62,47,72,60,86,84,86,86,77,68,71,89,51,37,77,60,85,70,52,57,28,69,42,40,39,77,46,61,61,26,60,78,65,52,50,34,74,83,77,64,86,88,83,86,84,89,68,67,90,92,64,75,62,83,39,49,95,34,97,79,52,92,64,25,46,70,30,73,74,39,33,73,65,54,49,74,75,59,81,55,50,52,44,56,33,48,82,60,26,46,84,34,69,66,76,44,74,86,86,80,86,83,85,51,71,47,65,50,96,88,64,49,64,39,75,69,67,85,73,61,91,83,59,77,82,83,75,88,123

Radius of gyration: 23.68 Å; Cα contacts (8 Å, |Δi|>4): 552; chains: 1; bounding box: 71×41×72 Å

Foldseek 3Di:
DLQLFQLVCLCCPLQVVQFGWDFAPQDPPFAQSVLLVVLSVVVVRDNGHHLVVVLVVLLVVLVVVCPPPVNPVQFDDDPLATGGNNHGQEFEEAFAVLCVRHRNVSSVVSQVSVSNSRHHYDYNHDHPVVLCCPFAVDFVVVRNHDYYSDDDALQARANACLLVLCDAANLVSFVHGRTNDPGDDDDDVLLNVLSCCLVVVQDDDPVSNSVSSSVSSSVCSVVCSDGGRIDGNDDDDDDPQFAPDDFDAASRRGCALSSPLVTHTPVPDDDDDDDDRPPCQPVFACDPPDPRHLVDPNSRRVPVNVDDDQWAQDSHNGPTGGDVHDDPDDDFDWDADPVSGIDGPPDDDPPDDPDDPD

Sequence (358 aa):
MNDLINRKYLVDEILGGAGGPAFTMATPGQPGTYKYNLVANRLGFTPEGNEKKAIEEITEALQEAAALPELQGRLVKQGEWWNFDGEPVTINFLIRVDDPQGRMKEGQYVSSQIEKAGIKVERCLWDRVKCIETSYYSDPADYKWNIYTEGWGAGATRAFWEHIVCQMYAPWYGYMAGGPDSKWHYENDEIDRLTEKAYTGNFLTEEEYWETVLEALDLALKDACRIYVAYQNDYYATNKAAFNNRVCYGLGDGLNEWSIITANTKNKELRITEFSAKGALFMSAWDPIGTEGFNDVYSLVIAQPLFDRASFESPASAIATPWRVIPEEVKTEVDRDEAGEVLGKIQVSPEAIKYDSA

pLDDT: mean 90.64, std 8.43, range [44.06, 98.69]

Mean predicted aligned error: 6.03 Å